Protein AF-A0A7S0DSI2-F1 (afdb_monomer_lite)

Foldseek 3Di:
DDPDPPPPPPCVVVPDDPPPDPPPPPPPPPPPPVVVVVVVVVVVLVVVLVLCQVQVVFADAQDPVRNDDPDRGDQVVSLVVDDPVCNVVSVVVCVDPVVVVVSVCVRPPDPPDLVNLVSVLSNLVVVQPDPPDDRDDNCSVVDCVCVPVDDDDDDDPDCPPPDPPDDDDDDPDDDDDPVPDDDPPPPPPPDDDDDDPDDPVVVVVVVVVVPPDDDDDDDDDPDDDDDDDDDDDDDDDDDDDDD

Radius of gyration: 32.52 Å; chains: 1; bounding box: 106×70×78 Å

Sequence (243 aa):
LDRKLRKFEDSAFRISMVPETDLDDEKSIPKINFEGVTTVQGAFFRMFVTIFQGYAKYLVIPTENNPCPQTSFRKTEFLQTHTSSSHAFLKLFLDSQAFQSFAEQRIYTTSDDAHVLFFEESIVSMTNRSIFGTRRSTPFLNDRSYRITKTFVTYAPDRKELEKDKIFRYSPFPYLNPELFSKPRVVPKITGPAEGGDHLLHRRAAAKAERDGGLWQSKSHTIDSRSLPSLSRSRMVRTAAQA

pLDDT: mean 71.4, std 22.23, range [30.16, 96.56]

InterPro domains:
  IPR005112 dDENN domain [PF03455] (73-121)
  IPR005112 dDENN domain [SM00801] (38-106)
  IPR037516 Tripartite DENN domain [PS50211] (1-114)
  IPR051696 DENN Domain-Containing GEFs [PTHR12296] (39-193)

Organism: NCBI:txid1561963

Secondary structure (DSSP, 8-state):
----------GGGS-S---------TTSS----HHHHHHHHHHHHHHHHHHTTTGGGGB---BTTBSS-S-SB-HHHHHHTS-GGGHHHHHHHHHSHHHHHHHHHHHHS-TT-HHHHHHHHHHHHHHTT-TTSPPPP-HHHH--TTS------PPPPP-TTSPTT----PPPPP---GGGSPPPP-PPP---S---TTHHHHHHHHHHHTTS---------------PPP-PPPPPP-PPP--

Structure (mmCIF, N/CA/C/O backbone):
data_AF-A0A7S0DSI2-F1
#
_entry.id   AF-A0A7S0DSI2-F1
#
loop_
_at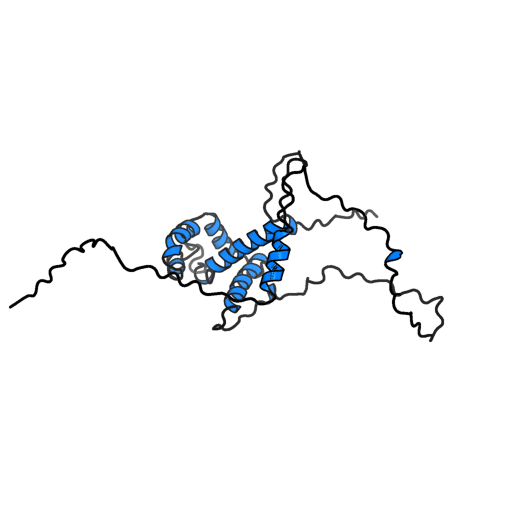om_site.group_PDB
_atom_site.id
_atom_site.type_symbol
_atom_site.label_atom_id
_atom_site.label_alt_id
_atom_site.label_comp_id
_atom_site.label_asym_id
_atom_site.label_entity_id
_atom_site.label_seq_id
_atom_site.pdbx_PDB_ins_code
_atom_site.Cartn_x
_atom_site.Cartn_y
_atom_site.Cartn_z
_atom_site.occupancy
_atom_site.B_iso_or_equiv
_atom_site.auth_seq_id
_atom_site.auth_comp_id
_atom_site.auth_asym_id
_atom_site.auth_atom_id
_atom_site.pdbx_PDB_model_num
ATOM 1 N N . LEU A 1 1 ? 43.485 9.073 -10.518 1.00 38.25 1 LEU A N 1
ATOM 2 C CA . LEU A 1 1 ? 42.629 8.068 -11.188 1.00 38.25 1 LEU A CA 1
ATOM 3 C C . LEU A 1 1 ? 42.373 6.950 -10.191 1.00 38.25 1 LEU A C 1
ATOM 5 O O . LEU A 1 1 ? 43.109 5.981 -10.177 1.00 38.25 1 LEU A O 1
ATOM 9 N N . ASP A 1 2 ? 41.393 7.127 -9.308 1.00 38.00 2 ASP A N 1
ATOM 10 C CA . ASP A 1 2 ? 41.040 6.101 -8.325 1.00 38.00 2 ASP A CA 1
ATOM 11 C C . ASP A 1 2 ? 39.512 6.015 -8.249 1.00 38.00 2 ASP A C 1
ATOM 13 O O . ASP A 1 2 ? 38.841 6.758 -7.532 1.00 38.00 2 ASP A O 1
ATOM 17 N N . ARG A 1 3 ? 38.932 5.188 -9.125 1.00 40.69 3 ARG A N 1
ATOM 18 C CA . ARG A 1 3 ? 37.502 4.867 -9.100 1.00 40.69 3 ARG A CA 1
ATOM 19 C C . ARG A 1 3 ? 37.326 3.689 -8.150 1.00 40.69 3 ARG A C 1
ATOM 21 O O . ARG A 1 3 ? 37.233 2.544 -8.581 1.00 40.69 3 ARG A O 1
ATOM 28 N N . LYS A 1 4 ? 37.234 3.988 -6.853 1.00 42.22 4 LYS A N 1
ATOM 29 C CA . LYS A 1 4 ? 36.617 3.067 -5.896 1.00 42.22 4 LYS A CA 1
ATOM 30 C C . LYS A 1 4 ? 35.209 2.752 -6.399 1.00 42.22 4 LYS A C 1
ATOM 32 O O . LYS A 1 4 ? 34.342 3.627 -6.441 1.00 42.22 4 LYS A O 1
ATOM 37 N N . LEU A 1 5 ? 35.014 1.505 -6.822 1.00 43.19 5 LEU A N 1
ATOM 38 C CA . LEU A 1 5 ? 33.715 0.893 -7.067 1.00 43.19 5 LEU A CA 1
ATOM 39 C C . LEU A 1 5 ? 32.911 0.993 -5.770 1.00 43.19 5 LEU A C 1
ATOM 41 O O . LEU A 1 5 ? 33.012 0.141 -4.891 1.00 43.19 5 LEU A O 1
ATOM 45 N N . ARG A 1 6 ? 32.128 2.066 -5.634 1.00 40.44 6 ARG A N 1
ATOM 46 C CA . ARG A 1 6 ? 31.022 2.098 -4.685 1.00 40.44 6 ARG A CA 1
ATOM 47 C C . ARG A 1 6 ? 30.077 0.990 -5.124 1.00 40.44 6 ARG A C 1
ATOM 49 O O . ARG A 1 6 ? 29.382 1.134 -6.127 1.00 40.44 6 ARG A O 1
ATOM 56 N N . LYS A 1 7 ? 30.115 -0.135 -4.408 1.00 41.75 7 LYS A N 1
ATOM 57 C CA . LYS A 1 7 ? 29.013 -1.089 -4.385 1.00 41.75 7 LYS A CA 1
ATOM 58 C C . LYS A 1 7 ? 27.784 -0.282 -3.982 1.00 41.75 7 LYS A C 1
ATOM 60 O O . LYS A 1 7 ? 27.655 0.124 -2.833 1.00 41.75 7 LYS A O 1
ATOM 65 N N . PHE A 1 8 ? 26.953 0.046 -4.961 1.00 38.34 8 PHE A N 1
ATOM 66 C CA . PHE A 1 8 ? 25.612 0.547 -4.723 1.00 38.34 8 PHE A CA 1
ATOM 67 C C . PHE A 1 8 ? 24.813 -0.683 -4.284 1.00 38.34 8 PHE A C 1
ATOM 69 O O . PHE A 1 8 ? 24.216 -1.380 -5.099 1.00 38.34 8 PHE A O 1
ATOM 76 N N . GLU A 1 9 ? 24.972 -1.056 -3.016 1.00 37.97 9 GLU A N 1
ATOM 77 C CA . GLU A 1 9 ? 24.088 -2.021 -2.379 1.00 37.97 9 GLU A CA 1
ATOM 78 C C . GLU A 1 9 ? 22.747 -1.316 -2.213 1.00 37.97 9 GLU A C 1
ATOM 80 O O . GLU A 1 9 ? 22.627 -0.324 -1.497 1.00 37.97 9 GLU A O 1
ATOM 85 N N . ASP A 1 10 ? 21.776 -1.780 -2.991 1.00 38.69 10 ASP A N 1
ATOM 86 C CA . ASP A 1 10 ? 20.420 -1.261 -3.040 1.00 38.69 10 ASP A CA 1
ATOM 87 C C . ASP A 1 10 ? 19.733 -1.548 -1.696 1.00 38.69 10 ASP A C 1
ATOM 89 O O . ASP A 1 10 ? 19.286 -2.663 -1.410 1.00 38.69 10 ASP A O 1
ATOM 93 N N . SER A 1 11 ? 19.714 -0.542 -0.823 1.00 45.41 11 SER A N 1
ATOM 94 C CA . SER A 1 11 ? 19.136 -0.603 0.522 1.00 45.41 11 SER A CA 1
ATOM 95 C C . SER A 1 11 ? 17.623 -0.851 0.513 1.00 45.41 11 SER A C 1
ATOM 97 O O . SER A 1 11 ? 17.066 -1.221 1.548 1.00 45.41 11 SER A O 1
ATOM 99 N N . ALA A 1 12 ? 16.967 -0.759 -0.649 1.00 40.62 12 ALA A N 1
ATOM 100 C CA . ALA A 1 12 ? 15.554 -1.077 -0.830 1.00 40.62 12 ALA A CA 1
ATOM 101 C C . ALA A 1 12 ? 15.207 -2.544 -0.498 1.00 40.62 12 ALA A C 1
ATOM 103 O O . ALA A 1 12 ? 14.077 -2.828 -0.109 1.00 40.62 12 ALA A O 1
ATOM 104 N N . PHE A 1 13 ? 16.173 -3.470 -0.565 1.00 43.22 13 PHE A N 1
ATOM 105 C CA . PHE A 1 13 ? 15.957 -4.885 -0.222 1.00 43.22 13 PHE A CA 1
ATOM 106 C C . PHE A 1 13 ? 16.331 -5.255 1.223 1.00 43.22 13 PHE A C 1
ATOM 108 O O . PHE A 1 13 ? 16.081 -6.385 1.637 1.00 43.22 13 PHE A O 1
ATOM 115 N N . ARG A 1 14 ? 16.878 -4.321 2.023 1.00 44.78 14 ARG A N 1
ATOM 116 C CA . ARG A 1 14 ? 17.049 -4.514 3.482 1.00 44.78 14 ARG A CA 1
ATOM 117 C C . ARG A 1 14 ? 15.782 -4.182 4.277 1.00 44.78 14 ARG A C 1
ATOM 119 O O . ARG A 1 14 ? 15.723 -4.466 5.470 1.00 44.78 14 ARG A O 1
ATOM 126 N N . ILE A 1 15 ? 14.745 -3.635 3.639 1.00 44.00 15 ILE A N 1
ATOM 127 C CA . ILE A 1 15 ? 13.481 -3.286 4.301 1.00 44.00 15 ILE A CA 1
ATOM 128 C C . ILE A 1 15 ? 12.541 -4.498 4.314 1.00 44.00 15 ILE A C 1
ATOM 130 O O . ILE A 1 15 ? 11.491 -4.516 3.681 1.00 44.00 15 ILE A O 1
ATOM 134 N N . SER A 1 16 ? 12.904 -5.526 5.077 1.00 40.81 16 SER A N 1
ATOM 135 C CA . SER A 1 16 ? 11.901 -6.349 5.757 1.00 40.81 16 SER A CA 1
ATOM 136 C C . SER A 1 16 ? 12.524 -7.038 6.968 1.00 40.81 16 SER A C 1
ATOM 138 O O . SER A 1 16 ? 12.985 -8.170 6.876 1.00 40.81 16 SER A O 1
ATOM 140 N N . MET A 1 17 ? 12.536 -6.315 8.090 1.00 39.69 17 MET A N 1
ATOM 141 C CA . MET A 1 17 ? 12.504 -6.832 9.465 1.00 39.69 17 MET A CA 1
ATOM 142 C C . MET A 1 17 ? 13.240 -8.156 9.723 1.00 39.69 17 MET A C 1
ATOM 144 O O . MET A 1 17 ? 12.640 -9.138 10.160 1.00 39.69 17 MET A O 1
ATOM 148 N N . VAL A 1 18 ? 14.556 -8.161 9.541 1.00 44.28 18 VAL A N 1
ATOM 149 C CA . VAL A 1 18 ? 15.402 -8.902 10.478 1.00 44.28 18 VAL A CA 1
ATOM 150 C C . VAL A 1 18 ? 15.865 -7.835 11.466 1.00 44.28 18 VAL A C 1
ATOM 152 O O . VAL A 1 18 ? 16.536 -6.903 11.021 1.00 44.28 18 VAL A O 1
ATOM 155 N N . PRO A 1 19 ? 15.437 -7.852 12.745 1.00 42.16 19 PRO A N 1
ATOM 156 C CA . PRO A 1 19 ? 16.090 -7.001 13.731 1.00 42.16 19 PRO A CA 1
ATOM 157 C C . PRO A 1 19 ? 17.587 -7.286 13.627 1.00 42.16 19 PRO A C 1
ATOM 159 O O . PRO A 1 19 ? 17.965 -8.456 13.568 1.00 42.16 19 PRO A O 1
ATOM 162 N N . GLU A 1 20 ? 18.414 -6.245 13.519 1.00 42.88 20 GLU A N 1
ATOM 163 C CA . GLU A 1 20 ? 19.868 -6.382 13.613 1.00 42.88 20 GLU A CA 1
ATOM 164 C C . GLU A 1 20 ? 20.167 -6.890 15.024 1.00 42.88 20 GLU A C 1
ATOM 166 O O . GLU A 1 20 ? 20.342 -6.138 15.974 1.00 42.88 20 GLU A O 1
ATOM 171 N N . THR A 1 21 ? 20.067 -8.203 15.198 1.00 46.69 21 THR A N 1
ATOM 172 C CA . THR A 1 21 ? 20.580 -8.887 16.363 1.00 46.69 21 THR A CA 1
ATOM 173 C C . THR A 1 21 ? 22.079 -8.918 16.156 1.00 46.69 21 THR A C 1
ATOM 175 O O . THR A 1 21 ? 22.538 -9.592 15.231 1.00 46.69 21 THR A O 1
ATOM 178 N N . ASP A 1 22 ? 22.808 -8.187 16.996 1.00 43.94 22 ASP A N 1
ATOM 179 C CA . ASP A 1 22 ? 24.265 -8.244 17.165 1.00 43.94 22 ASP A CA 1
ATOM 180 C C . ASP A 1 22 ? 24.693 -9.635 17.678 1.00 43.94 22 ASP A C 1
ATOM 182 O O . ASP A 1 22 ? 25.233 -9.802 18.769 1.00 43.94 22 ASP A O 1
ATOM 186 N N . LEU A 1 23 ? 24.357 -10.678 16.925 1.00 45.25 23 LEU A N 1
ATOM 187 C CA . LEU A 1 23 ? 24.768 -12.046 17.167 1.00 45.25 23 LEU A CA 1
ATOM 188 C C . LEU A 1 23 ? 25.815 -12.360 16.106 1.00 45.25 23 LEU A C 1
ATOM 190 O O . LEU A 1 23 ? 25.482 -12.759 14.991 1.00 45.25 23 LEU A O 1
ATOM 194 N N . ASP A 1 24 ? 27.080 -12.188 16.485 1.00 49.53 24 ASP A N 1
ATOM 195 C CA . ASP A 1 24 ? 28.292 -12.505 15.710 1.00 49.53 24 ASP A CA 1
ATOM 196 C C . ASP A 1 24 ? 28.400 -13.989 15.276 1.00 49.53 24 ASP A C 1
ATOM 198 O O . ASP A 1 24 ? 29.383 -14.411 14.668 1.00 49.53 24 ASP A O 1
ATOM 202 N N . ASP A 1 25 ? 27.373 -14.800 15.531 1.00 53.72 25 ASP A N 1
ATOM 203 C CA . ASP A 1 25 ? 27.304 -16.205 15.166 1.00 53.72 25 ASP A CA 1
ATOM 204 C C . ASP A 1 25 ? 26.471 -16.403 13.893 1.00 53.72 25 ASP A C 1
ATOM 206 O O . ASP A 1 25 ? 25.304 -16.804 13.932 1.00 53.72 25 ASP A O 1
ATOM 210 N N . GLU A 1 26 ? 27.112 -16.223 12.735 1.00 55.62 26 GLU A N 1
ATOM 211 C CA . GLU A 1 26 ? 26.573 -16.497 11.386 1.00 55.62 26 GLU A CA 1
ATOM 212 C C . GLU A 1 26 ? 25.962 -17.918 11.253 1.00 55.62 26 GLU A C 1
ATOM 214 O O . GLU A 1 26 ? 25.114 -18.185 10.400 1.00 55.62 26 GLU A O 1
ATOM 219 N N . LYS A 1 27 ? 26.348 -18.849 12.138 1.00 55.09 27 LYS A N 1
ATOM 220 C CA . LYS A 1 27 ? 25.824 -20.225 12.214 1.00 55.09 27 LYS A CA 1
ATOM 221 C C . LYS A 1 27 ? 24.461 -20.366 12.900 1.00 55.09 27 LYS A C 1
ATOM 223 O O . LYS A 1 27 ? 23.847 -21.423 12.760 1.00 55.09 27 LYS A O 1
ATOM 228 N N . SER A 1 28 ? 24.006 -19.359 13.641 1.00 53.00 28 SER A N 1
ATOM 229 C CA . SER A 1 28 ? 22.787 -19.426 14.460 1.00 53.00 28 SER A CA 1
ATOM 230 C C . SER A 1 28 ? 21.549 -18.840 13.779 1.00 53.00 28 SER A C 1
ATOM 232 O O . SER A 1 28 ? 20.437 -19.082 14.243 1.00 53.00 28 SER A O 1
ATOM 234 N N . ILE A 1 29 ? 21.712 -18.125 12.660 1.00 53.81 29 ILE A N 1
ATOM 235 C CA . ILE A 1 29 ? 20.590 -17.538 11.926 1.00 53.81 29 ILE A CA 1
ATOM 236 C C . ILE A 1 29 ? 19.812 -18.682 11.261 1.00 53.81 29 ILE A C 1
ATOM 238 O O . ILE A 1 29 ? 20.330 -19.311 10.326 1.00 53.81 29 ILE A O 1
ATOM 242 N N . PRO A 1 30 ? 18.573 -18.988 11.697 1.00 54.06 30 PRO A N 1
ATOM 243 C CA . PRO A 1 30 ? 17.757 -19.952 10.985 1.00 54.06 30 PRO A CA 1
ATOM 244 C C . PRO A 1 30 ? 17.599 -19.438 9.556 1.00 54.06 30 PRO A C 1
ATOM 246 O O . PRO A 1 30 ? 17.154 -18.312 9.336 1.00 54.06 30 PRO A O 1
ATOM 249 N N . LYS A 1 31 ? 17.987 -20.252 8.570 1.00 56.75 31 LYS A N 1
ATOM 250 C CA . LYS A 1 31 ? 17.737 -19.963 7.155 1.00 56.75 31 LYS A CA 1
ATOM 251 C C . LYS A 1 31 ? 16.230 -20.015 6.935 1.00 56.75 31 LYS A C 1
ATOM 253 O O . LYS A 1 31 ? 15.684 -21.058 6.580 1.00 56.75 31 LYS A O 1
ATOM 258 N N . ILE A 1 32 ? 15.549 -18.909 7.222 1.00 57.94 32 ILE A N 1
ATOM 259 C CA . ILE A 1 32 ? 14.120 -18.764 6.979 1.00 57.94 32 ILE A CA 1
ATOM 260 C C . ILE A 1 32 ? 13.921 -19.005 5.487 1.00 57.94 32 ILE A C 1
ATOM 262 O O . ILE A 1 32 ? 14.584 -18.398 4.646 1.00 57.94 32 ILE A O 1
ATOM 266 N N . ASN A 1 33 ? 13.034 -19.937 5.152 1.00 57.00 33 ASN A N 1
ATOM 267 C CA . ASN A 1 33 ? 12.693 -20.204 3.768 1.00 57.00 33 ASN A CA 1
ATOM 268 C C . ASN A 1 33 ? 11.952 -18.979 3.196 1.00 57.00 33 ASN A C 1
ATOM 270 O O . ASN A 1 33 ? 10.751 -18.807 3.413 1.00 57.00 33 ASN A O 1
ATOM 274 N N . PHE A 1 34 ? 12.688 -18.109 2.498 1.00 58.00 34 PHE A N 1
ATOM 275 C CA . PHE A 1 34 ? 12.209 -16.830 1.960 1.00 58.00 34 PHE A CA 1
ATOM 276 C C . PHE A 1 34 ? 11.025 -16.970 0.992 1.00 58.00 34 PHE A C 1
ATOM 278 O O . PHE A 1 34 ? 10.244 -16.031 0.835 1.00 58.00 34 PHE A O 1
ATOM 285 N N . GLU A 1 35 ? 10.836 -18.147 0.389 1.00 59.84 35 GLU A N 1
ATOM 286 C CA . GLU A 1 35 ? 9.708 -18.410 -0.508 1.00 59.84 35 GLU A CA 1
ATOM 287 C C . GLU A 1 35 ? 8.362 -18.327 0.237 1.00 59.84 35 GLU A C 1
ATOM 289 O O . GLU A 1 35 ? 7.400 -17.760 -0.277 1.00 59.84 35 GLU A O 1
ATOM 294 N N . GLY A 1 36 ? 8.310 -18.771 1.499 1.00 61.44 36 GLY A N 1
ATOM 295 C CA . GLY A 1 36 ? 7.121 -18.633 2.346 1.00 61.44 36 GLY A CA 1
ATOM 296 C C . GLY A 1 36 ? 6.893 -17.202 2.840 1.00 61.44 36 GLY A C 1
ATOM 297 O O . GLY A 1 36 ? 5.751 -16.750 2.924 1.00 61.44 36 GLY A O 1
ATOM 298 N N . VAL A 1 37 ? 7.966 -16.455 3.109 1.00 70.06 37 VAL A N 1
ATOM 299 C CA . VAL A 1 37 ? 7.896 -15.102 3.688 1.00 70.06 37 VAL A CA 1
ATOM 300 C C . VAL A 1 37 ? 7.120 -14.145 2.785 1.00 70.06 37 VAL A C 1
ATOM 302 O O . VAL A 1 37 ? 6.227 -13.443 3.255 1.00 70.06 37 VAL A O 1
ATOM 305 N N . THR A 1 38 ? 7.381 -14.175 1.477 1.00 77.50 38 THR A N 1
ATOM 306 C CA . THR A 1 38 ? 6.688 -13.305 0.509 1.00 77.50 38 THR A CA 1
ATOM 307 C C . THR A 1 38 ? 5.192 -13.619 0.402 1.00 77.50 38 THR A C 1
ATOM 309 O O . THR A 1 38 ? 4.370 -12.713 0.253 1.00 77.50 38 THR A O 1
ATOM 312 N N . THR A 1 39 ? 4.805 -14.891 0.545 1.00 84.44 39 THR A N 1
ATOM 313 C CA . THR A 1 39 ? 3.389 -15.291 0.516 1.00 84.44 39 THR A CA 1
ATOM 314 C C . THR A 1 39 ? 2.633 -14.796 1.745 1.00 84.44 39 THR A C 1
ATOM 316 O O . THR A 1 39 ? 1.518 -14.282 1.613 1.00 84.44 39 THR A O 1
ATOM 319 N N . VAL A 1 40 ? 3.261 -14.889 2.922 1.00 87.75 40 VAL A N 1
ATOM 320 C CA . VAL A 1 40 ? 2.705 -14.423 4.195 1.00 87.75 40 VAL A CA 1
ATOM 321 C C . VAL A 1 40 ? 2.616 -12.901 4.199 1.00 87.75 40 VAL A C 1
ATOM 323 O O . VAL A 1 40 ? 1.534 -12.362 4.425 1.00 87.75 40 VAL A O 1
ATOM 326 N N . GLN A 1 41 ? 3.700 -12.202 3.851 1.00 87.88 41 GLN A N 1
ATOM 327 C CA . GLN A 1 41 ? 3.703 -10.743 3.712 1.00 87.88 41 GLN A CA 1
ATOM 328 C C . GLN A 1 41 ? 2.615 -10.275 2.739 1.00 87.88 41 GLN A C 1
ATOM 330 O O . GLN A 1 41 ? 1.838 -9.380 3.063 1.00 87.88 41 GLN A O 1
ATOM 335 N N . GLY A 1 42 ? 2.483 -10.933 1.584 1.00 88.56 42 GLY A N 1
ATOM 336 C CA . GLY A 1 42 ? 1.428 -10.637 0.619 1.00 88.56 42 GLY A CA 1
ATOM 337 C C . GLY A 1 42 ? 0.017 -10.885 1.164 1.00 88.56 42 GLY A C 1
ATOM 338 O O . GLY A 1 42 ? -0.908 -10.149 0.821 1.00 88.56 42 GLY A O 1
ATOM 339 N N . ALA A 1 43 ? -0.179 -11.894 2.016 1.00 91.25 43 ALA A N 1
ATOM 340 C CA . ALA A 1 43 ? -1.464 -12.153 2.661 1.00 91.25 43 ALA A CA 1
ATOM 341 C C . ALA A 1 43 ? -1.831 -11.057 3.673 1.00 91.25 43 ALA A C 1
ATOM 343 O O . ALA A 1 43 ? -2.942 -10.530 3.607 1.00 91.25 43 ALA A O 1
ATOM 344 N N . PHE A 1 44 ? -0.892 -10.657 4.535 1.00 93.31 44 PHE A N 1
ATOM 345 C CA . PHE A 1 44 ? -1.088 -9.540 5.464 1.00 93.31 44 PHE A CA 1
ATOM 346 C C . PHE A 1 44 ? -1.304 -8.219 4.728 1.00 93.31 44 PHE A C 1
ATOM 348 O O . PHE A 1 44 ? -2.214 -7.469 5.066 1.00 93.31 44 PHE A O 1
ATOM 355 N N . PHE A 1 45 ? -0.540 -7.956 3.669 1.00 93.62 45 PHE A N 1
ATOM 356 C CA . PHE A 1 45 ? -0.736 -6.768 2.846 1.00 93.62 45 PHE A CA 1
ATOM 357 C C . PHE A 1 45 ? -2.151 -6.718 2.259 1.00 93.62 45 PHE A C 1
ATOM 359 O O . PHE A 1 45 ? -2.836 -5.707 2.384 1.00 93.62 45 PHE A O 1
ATOM 366 N N . ARG A 1 46 ? -2.646 -7.828 1.691 1.00 92.62 46 ARG A N 1
ATOM 367 C CA . ARG A 1 46 ? -4.031 -7.912 1.191 1.00 92.62 46 ARG A CA 1
ATOM 368 C C . ARG A 1 46 ? -5.066 -7.688 2.294 1.00 92.62 46 ARG A C 1
ATOM 370 O O . ARG A 1 46 ? -6.071 -7.025 2.041 1.00 92.62 46 ARG A O 1
ATOM 377 N N . MET A 1 47 ? -4.825 -8.209 3.498 1.00 93.56 47 MET A N 1
ATOM 378 C CA . MET A 1 47 ? -5.673 -7.945 4.664 1.00 93.56 47 MET A CA 1
ATOM 379 C C . MET A 1 47 ? -5.730 -6.442 4.968 1.00 93.56 47 MET A C 1
ATOM 381 O O . MET A 1 47 ? -6.820 -5.891 5.088 1.00 93.56 47 MET A O 1
ATOM 385 N N . PHE A 1 48 ? -4.584 -5.758 5.013 1.00 94.00 48 PHE A N 1
ATOM 386 C CA . PHE A 1 48 ? -4.530 -4.315 5.258 1.00 94.00 48 PHE A CA 1
ATOM 387 C C . PHE A 1 48 ? -5.185 -3.498 4.145 1.00 94.00 48 PHE A C 1
ATOM 389 O O . PHE A 1 48 ? -5.965 -2.603 4.444 1.00 94.00 48 PHE A O 1
ATOM 396 N N . VAL A 1 49 ? -4.954 -3.836 2.876 1.00 94.38 49 VAL A N 1
ATOM 397 C CA . VAL A 1 49 ? -5.633 -3.192 1.738 1.00 94.38 49 VAL A CA 1
ATOM 398 C C . VAL A 1 49 ? -7.158 -3.326 1.851 1.00 94.38 49 VAL A C 1
ATOM 400 O O . VAL A 1 49 ? -7.884 -2.399 1.497 1.00 94.38 49 VAL A O 1
ATOM 403 N N . THR A 1 50 ? -7.642 -4.454 2.380 1.00 92.06 50 THR A N 1
ATOM 404 C CA . THR A 1 50 ? -9.074 -4.688 2.629 1.00 92.06 50 THR A CA 1
ATOM 405 C C . THR A 1 50 ? -9.593 -3.835 3.783 1.00 92.06 50 THR A C 1
ATOM 407 O O . THR A 1 50 ? -10.602 -3.158 3.626 1.00 92.06 50 THR A O 1
ATOM 410 N N . ILE A 1 51 ? -8.890 -3.828 4.920 1.00 92.88 51 ILE A N 1
ATOM 411 C CA . ILE A 1 51 ? -9.265 -3.031 6.098 1.00 92.88 51 ILE A CA 1
ATOM 412 C C . ILE A 1 51 ? -9.281 -1.540 5.759 1.00 92.88 51 ILE A C 1
ATOM 414 O O . ILE A 1 51 ? -10.214 -0.834 6.112 1.00 92.88 51 ILE A O 1
ATOM 418 N N . PHE A 1 52 ? -8.271 -1.048 5.048 1.00 93.06 52 PHE A N 1
ATOM 419 C CA . PHE A 1 52 ? -8.138 0.369 4.724 1.00 93.06 52 PHE A CA 1
ATOM 420 C C . PHE A 1 52 ? -8.919 0.790 3.481 1.00 93.06 52 PHE A C 1
ATOM 422 O O . PHE A 1 52 ? -8.724 1.890 2.968 1.00 93.06 52 PHE A O 1
ATOM 429 N N . GLN A 1 53 ? -9.837 -0.027 2.974 1.00 90.75 53 GLN A N 1
ATOM 430 C CA . GLN A 1 53 ? -10.602 0.363 1.803 1.00 90.75 53 GLN A CA 1
ATOM 431 C C . GLN A 1 53 ? -11.408 1.648 2.072 1.00 90.75 53 GLN A C 1
ATOM 433 O O . GLN A 1 53 ? -12.291 1.699 2.923 1.00 90.75 53 GLN A O 1
ATOM 438 N N . GLY A 1 54 ? -11.102 2.713 1.324 1.00 89.50 54 GLY A N 1
ATOM 439 C CA . GLY A 1 54 ? -11.790 4.002 1.447 1.00 89.50 54 GLY A CA 1
ATOM 440 C C . GLY A 1 54 ? -11.413 4.831 2.680 1.00 89.50 54 GLY A C 1
ATOM 441 O O . GLY A 1 54 ? -12.079 5.835 2.934 1.00 89.50 54 GLY A O 1
ATOM 442 N N . TYR A 1 55 ? -10.353 4.462 3.409 1.00 94.06 55 TYR A N 1
ATOM 443 C CA . TYR A 1 55 ? -9.919 5.161 4.623 1.00 94.06 55 TYR A CA 1
ATOM 444 C C . TYR A 1 55 ? -9.616 6.651 4.398 1.00 94.06 55 TYR A C 1
ATOM 446 O O . TYR A 1 55 ? -9.887 7.467 5.275 1.00 94.06 55 TYR A O 1
ATOM 454 N N . ALA A 1 56 ? -9.110 7.013 3.213 1.00 91.75 56 ALA A N 1
ATOM 455 C CA . ALA A 1 56 ? -8.684 8.372 2.886 1.00 91.75 56 ALA A CA 1
ATOM 456 C C . ALA A 1 56 ? -9.787 9.428 3.089 1.00 91.75 56 ALA A C 1
ATOM 458 O O . ALA A 1 56 ? -9.493 10.569 3.424 1.00 91.75 56 ALA A O 1
ATOM 459 N N . LYS A 1 57 ? -11.066 9.044 2.963 1.00 93.31 57 LYS A N 1
ATOM 460 C CA . LYS A 1 57 ? -12.222 9.935 3.187 1.00 93.31 57 LYS A CA 1
ATOM 461 C C . LYS A 1 57 ? -12.382 10.379 4.643 1.00 93.31 57 LYS A C 1
ATOM 463 O O . LYS A 1 57 ? -13.061 11.364 4.909 1.00 93.31 57 LYS A O 1
ATOM 468 N N . TYR A 1 58 ? -11.798 9.624 5.566 1.00 94.94 58 TYR A N 1
ATOM 469 C CA . TYR A 1 58 ? -11.908 9.834 7.005 1.00 94.94 58 TYR A CA 1
ATOM 470 C C . TYR A 1 58 ? -10.651 10.473 7.596 1.00 94.94 58 TYR A C 1
ATOM 472 O O . TYR A 1 58 ? -10.627 10.743 8.796 1.00 94.94 58 TYR A O 1
ATOM 480 N N . LEU A 1 59 ? -9.618 10.729 6.784 1.00 93.81 59 LEU A N 1
ATOM 481 C CA . LEU A 1 59 ? -8.475 11.536 7.198 1.00 93.81 59 LEU A CA 1
ATOM 482 C C . LEU A 1 59 ? -8.909 12.995 7.356 1.00 93.81 59 LEU A C 1
ATOM 484 O O . LEU A 1 59 ? -9.624 13.547 6.519 1.00 93.81 59 LEU A O 1
ATOM 488 N N . VAL A 1 60 ? -8.470 13.622 8.443 1.00 93.19 60 VAL A N 1
ATOM 489 C CA . VAL A 1 60 ? -8.729 15.035 8.720 1.00 93.19 60 VAL A CA 1
ATOM 490 C C . VAL A 1 60 ? -7.488 15.822 8.330 1.00 93.19 60 VAL A C 1
ATOM 492 O O . VAL A 1 60 ? -6.515 15.879 9.076 1.00 93.19 60 VAL A O 1
ATOM 495 N N . ILE A 1 61 ? -7.525 16.408 7.137 1.00 90.56 61 ILE A N 1
ATOM 496 C CA . ILE A 1 61 ? -6.418 17.204 6.609 1.00 90.56 61 ILE A CA 1
ATOM 497 C C . ILE A 1 61 ? -6.467 18.601 7.256 1.00 90.56 61 ILE A C 1
ATOM 499 O O . ILE A 1 61 ? -7.533 19.228 7.238 1.00 90.56 61 ILE A O 1
ATOM 503 N N . PRO A 1 62 ? -5.359 19.100 7.834 1.00 90.62 62 PRO A N 1
ATOM 504 C CA . PRO A 1 62 ? -5.257 20.474 8.309 1.00 90.62 62 PRO A CA 1
ATOM 505 C C . PRO A 1 62 ? -5.608 21.475 7.204 1.00 90.62 62 PRO A C 1
ATOM 507 O O . PRO A 1 62 ? -5.158 21.346 6.068 1.00 90.62 62 PRO A O 1
ATOM 510 N N . THR A 1 63 ? -6.418 22.477 7.534 1.00 88.44 63 THR A N 1
ATOM 511 C CA . THR A 1 63 ? -6.832 23.544 6.604 1.00 88.44 63 THR A CA 1
ATOM 512 C C . THR A 1 63 ? -6.468 24.904 7.184 1.00 88.44 63 THR A C 1
ATOM 514 O O . THR A 1 63 ? -6.206 25.005 8.378 1.00 88.44 63 THR A O 1
ATOM 517 N N . GLU A 1 64 ? -6.488 25.969 6.380 1.00 85.94 64 GLU A N 1
ATOM 518 C CA . GLU A 1 64 ? -6.174 27.332 6.851 1.00 85.94 64 GLU A CA 1
ATOM 519 C C . GLU A 1 64 ? -7.030 27.757 8.059 1.00 85.94 64 GLU A C 1
ATOM 521 O O . GLU A 1 64 ? -6.535 28.388 8.988 1.00 85.94 64 GLU A O 1
ATOM 526 N N . ASN A 1 65 ? -8.298 27.330 8.093 1.00 86.19 65 ASN A N 1
ATOM 527 C CA . ASN A 1 65 ? -9.235 27.618 9.185 1.00 86.19 65 ASN A CA 1
ATOM 528 C C . ASN A 1 65 ? -9.031 26.731 10.425 1.00 86.19 65 ASN A C 1
ATOM 530 O O . ASN A 1 65 ? -9.505 27.062 11.509 1.00 86.19 65 ASN A O 1
ATOM 534 N N . ASN A 1 66 ? -8.372 25.582 10.269 1.00 86.56 66 ASN A N 1
ATOM 535 C CA . ASN A 1 66 ? -8.067 24.660 11.355 1.00 86.56 66 ASN A CA 1
ATOM 536 C C . ASN A 1 66 ? -6.702 23.997 11.103 1.00 86.56 66 ASN A C 1
ATOM 538 O O . ASN A 1 66 ? -6.644 22.866 10.601 1.00 86.56 66 ASN A O 1
ATOM 542 N N . PRO A 1 67 ? -5.604 24.708 11.416 1.00 83.56 67 PRO A N 1
ATOM 543 C CA . PRO A 1 67 ? -4.252 24.234 11.137 1.00 83.56 67 PRO A CA 1
ATOM 544 C C . PRO A 1 67 ? -3.818 23.095 12.069 1.00 83.56 67 PRO A C 1
ATOM 546 O O . PRO A 1 67 ? -2.887 22.364 11.745 1.00 83.56 67 PRO A O 1
ATOM 549 N N . CYS A 1 68 ? -4.493 22.917 13.210 1.00 83.88 68 CYS A N 1
ATOM 550 C CA . CYS A 1 68 ? -4.214 21.847 14.165 1.00 83.88 68 CYS A CA 1
ATOM 551 C C . CYS A 1 68 ? -5.518 21.138 14.569 1.00 83.88 68 CYS A C 1
ATOM 553 O O . CYS A 1 68 ? -6.085 21.420 15.632 1.00 83.88 68 CYS A O 1
ATOM 555 N N . PRO A 1 69 ? -6.035 20.235 13.715 1.00 86.50 69 PRO A N 1
ATOM 556 C CA . PRO A 1 69 ? -7.195 19.432 14.060 1.00 86.50 69 PRO A CA 1
ATOM 557 C C . PRO A 1 69 ? -6.918 18.589 15.308 1.00 86.50 69 PRO A C 1
ATOM 559 O O . PRO A 1 69 ? -5.908 17.898 15.389 1.00 86.50 69 PRO A O 1
ATOM 562 N N . GLN A 1 70 ? -7.856 18.582 16.258 1.00 84.50 70 GLN A N 1
ATOM 563 C CA . GLN A 1 70 ? -7.755 17.775 17.486 1.00 84.50 70 GLN A CA 1
ATOM 564 C C . GLN A 1 70 ? -7.741 16.261 17.213 1.00 84.50 70 GLN A C 1
ATOM 566 O O . GLN A 1 70 ? -7.326 15.467 18.052 1.00 84.50 70 GLN A O 1
ATOM 571 N N . THR A 1 71 ? -8.222 15.846 16.040 1.00 88.50 71 THR A N 1
ATOM 572 C CA . THR A 1 71 ? -8.275 14.448 15.613 1.00 88.50 71 THR A CA 1
ATOM 573 C C . THR A 1 71 ? -7.749 14.334 14.190 1.00 88.50 71 THR A C 1
ATOM 575 O O . THR A 1 71 ? -8.255 15.033 13.314 1.00 88.50 71 THR A O 1
ATOM 578 N N . SER A 1 72 ? -6.819 13.413 13.938 1.00 90.06 72 SER A N 1
ATOM 579 C CA . SER A 1 72 ? -6.289 13.118 12.596 1.00 90.06 72 SER A CA 1
ATOM 580 C C . SER A 1 72 ? -7.206 12.212 11.761 1.00 90.06 72 SER A C 1
ATOM 582 O O . SER A 1 72 ? -7.099 12.175 10.536 1.00 90.06 72 SER A O 1
ATOM 584 N N . PHE A 1 73 ? -8.134 11.483 12.395 1.00 95.38 73 PHE A N 1
ATOM 585 C CA . PHE A 1 73 ? -8.972 10.489 11.720 1.00 95.38 73 PHE A CA 1
ATOM 586 C C . PHE A 1 73 ? -10.378 10.36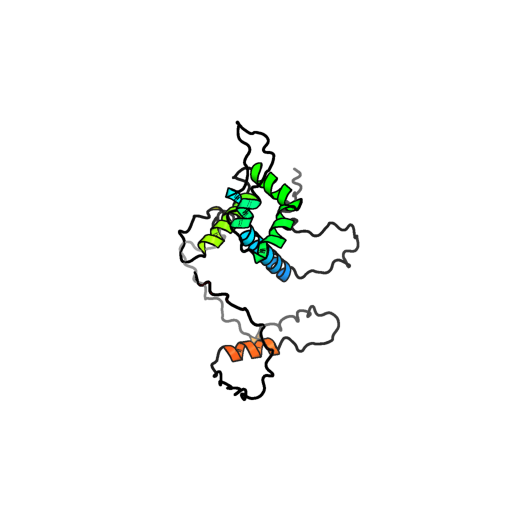3 12.325 1.00 95.38 73 PHE A C 1
ATOM 588 O O . PHE A 1 73 ? -10.542 10.251 13.543 1.00 95.38 73 PHE A O 1
ATOM 595 N N . ARG A 1 74 ? -11.407 10.297 11.472 1.00 94.94 74 ARG A N 1
ATOM 596 C CA . ARG A 1 74 ? -12.820 10.129 11.855 1.00 94.94 74 ARG A CA 1
ATOM 597 C C . ARG A 1 74 ? -13.162 8.659 12.126 1.00 94.94 74 ARG A C 1
ATOM 599 O O . ARG A 1 74 ? -13.822 7.987 11.334 1.00 94.94 74 ARG A O 1
ATOM 606 N N . LYS A 1 75 ? -12.707 8.153 13.277 1.00 94.38 75 LYS A N 1
ATOM 607 C CA . LYS A 1 75 ? -12.829 6.735 13.679 1.00 94.38 75 LYS A CA 1
ATOM 608 C C . LYS A 1 75 ? -14.268 6.206 13.654 1.00 94.38 75 LYS A C 1
ATOM 610 O O . LYS A 1 75 ? -14.504 5.099 13.183 1.00 94.38 75 LYS A O 1
ATOM 615 N N . THR A 1 76 ? -15.226 6.975 14.167 1.00 93.50 76 THR A N 1
ATOM 616 C CA . THR A 1 76 ? -16.633 6.556 14.291 1.00 93.50 76 THR A CA 1
ATOM 617 C C . THR A 1 76 ? -17.294 6.339 12.934 1.00 93.50 76 THR A C 1
ATOM 619 O O . THR A 1 76 ? -17.933 5.312 12.727 1.00 93.50 76 THR A O 1
ATOM 622 N N . GLU A 1 77 ? -17.092 7.268 12.000 1.00 94.69 77 GLU A N 1
ATOM 623 C CA . GLU A 1 77 ? -17.610 7.182 10.631 1.00 94.69 77 GLU A CA 1
ATOM 624 C C . GLU A 1 77 ? -16.986 5.996 9.878 1.00 94.69 77 GLU A C 1
ATOM 626 O O . GLU A 1 77 ? -17.687 5.230 9.220 1.00 94.69 77 GLU A O 1
ATOM 631 N N . PHE A 1 78 ? -15.680 5.774 10.045 1.00 95.12 78 PHE A N 1
ATOM 632 C CA . PHE A 1 78 ? -14.985 4.642 9.431 1.00 95.12 78 PHE A CA 1
ATOM 633 C C . PHE A 1 78 ? -15.452 3.278 9.964 1.00 95.12 78 PHE A C 1
ATOM 635 O O . PHE A 1 78 ? -15.568 2.309 9.211 1.00 95.12 78 PHE A O 1
ATOM 642 N N . LEU A 1 79 ? -15.754 3.176 11.263 1.00 94.44 79 LEU A N 1
ATOM 643 C CA . LEU A 1 79 ? -16.308 1.946 11.833 1.00 94.44 79 LEU A CA 1
ATOM 644 C C . LEU A 1 79 ? -17.678 1.623 11.227 1.00 94.44 79 LEU A C 1
ATOM 646 O O . LEU A 1 79 ? -17.954 0.463 10.936 1.00 94.44 79 LEU A O 1
ATOM 650 N N . GLN A 1 80 ? -18.513 2.630 10.957 1.00 93.56 80 GLN A N 1
ATOM 651 C CA . GLN A 1 80 ? -19.845 2.422 10.376 1.00 93.56 80 GLN A CA 1
ATOM 652 C C . GLN A 1 80 ? -19.817 1.812 8.967 1.00 93.56 80 GLN A C 1
ATOM 654 O O . GLN A 1 80 ? -20.789 1.166 8.583 1.00 93.56 80 GLN A O 1
ATOM 659 N N . THR A 1 81 ? -18.722 1.942 8.208 1.00 91.44 81 THR A N 1
ATOM 660 C CA . THR A 1 81 ? -18.611 1.280 6.893 1.00 91.44 81 THR A CA 1
ATOM 661 C C . THR A 1 81 ? -18.221 -0.189 6.964 1.00 91.44 81 THR A C 1
ATOM 663 O O . THR A 1 81 ? -18.222 -0.868 5.940 1.00 91.44 81 THR A O 1
ATOM 666 N N . HIS A 1 82 ? -17.871 -0.685 8.149 1.00 91.31 82 HIS A N 1
ATOM 667 C CA . HIS A 1 82 ? -17.437 -2.058 8.368 1.00 91.31 82 HIS A CA 1
ATOM 668 C C . HIS A 1 82 ? -18.513 -2.886 9.073 1.00 91.31 82 HIS A C 1
ATOM 670 O O . HIS A 1 82 ? -19.367 -2.370 9.794 1.00 91.31 82 HIS A O 1
ATOM 676 N N . THR A 1 83 ? -18.444 -4.206 8.899 1.00 90.75 83 THR A N 1
ATOM 677 C CA . THR A 1 83 ? -19.339 -5.166 9.558 1.00 90.75 83 THR A CA 1
ATOM 678 C C . THR A 1 83 ? -19.229 -5.100 11.079 1.00 90.75 83 THR A C 1
ATOM 680 O O . THR A 1 83 ? -18.126 -5.024 11.615 1.00 90.75 83 THR A O 1
ATOM 683 N N . SER A 1 84 ? -20.346 -5.236 11.797 1.00 90.06 84 SER A N 1
ATOM 684 C CA . SER A 1 84 ? -20.365 -5.166 13.268 1.00 90.06 84 SER A CA 1
ATOM 685 C C . SER A 1 84 ? -19.432 -6.178 13.950 1.00 90.06 84 SER A C 1
ATOM 687 O O . SER A 1 84 ? -18.891 -5.891 15.013 1.00 90.06 84 SER A O 1
ATOM 689 N N . SER A 1 85 ? -19.179 -7.336 13.328 1.00 92.62 85 SER A N 1
ATOM 690 C CA . SER A 1 85 ? -18.249 -8.355 13.837 1.00 92.62 85 SER A CA 1
ATOM 691 C C . SER A 1 85 ? -16.789 -7.888 13.886 1.00 92.62 85 SER A C 1
ATOM 693 O O . SER A 1 85 ? -16.040 -8.335 14.750 1.00 92.62 85 SER A O 1
ATOM 695 N N . SER A 1 86 ? -16.375 -6.972 13.004 1.00 91.50 86 SER A N 1
ATOM 696 C CA . SER A 1 86 ? -15.005 -6.445 12.965 1.00 91.50 86 SER A CA 1
ATOM 697 C C . SER A 1 86 ? -14.813 -5.193 13.826 1.00 91.50 86 SER A C 1
ATOM 699 O O . SER A 1 86 ? -13.677 -4.768 14.024 1.00 91.50 86 SER A O 1
ATOM 701 N N . HIS A 1 87 ? -15.885 -4.602 14.373 1.00 94.25 87 HIS A N 1
ATOM 702 C CA . HIS A 1 87 ? -15.817 -3.343 15.133 1.00 94.25 87 HIS A CA 1
ATOM 703 C C . HIS A 1 87 ? -14.938 -3.440 16.376 1.00 94.25 87 HIS A C 1
ATOM 705 O O . HIS A 1 87 ? -14.165 -2.523 16.634 1.00 94.25 87 HIS A O 1
ATOM 711 N N . ALA A 1 88 ? -15.027 -4.540 17.130 1.00 95.00 88 ALA A N 1
ATOM 712 C CA . ALA A 1 88 ? -14.247 -4.714 18.357 1.00 95.00 88 ALA A CA 1
ATOM 713 C C . ALA A 1 88 ? -12.735 -4.667 18.081 1.00 95.00 88 ALA A C 1
ATOM 715 O O . ALA A 1 88 ? -11.998 -3.953 18.760 1.00 95.00 88 ALA A O 1
ATOM 716 N N . PHE A 1 89 ? -12.293 -5.368 17.033 1.00 94.88 89 PHE A N 1
ATOM 717 C CA . PHE A 1 89 ? -10.905 -5.349 16.580 1.00 94.88 89 PHE A CA 1
ATOM 718 C C . PHE A 1 89 ? -10.510 -3.978 16.024 1.00 94.88 89 PHE A C 1
ATOM 720 O O . PHE A 1 89 ? -9.502 -3.415 16.443 1.00 94.88 89 PHE A O 1
ATOM 727 N N . LEU A 1 90 ? -11.310 -3.419 15.109 1.00 95.25 90 LEU A N 1
ATOM 728 C CA . LEU A 1 90 ? -10.988 -2.152 14.453 1.00 95.25 90 LEU A CA 1
ATOM 729 C C . LEU A 1 90 ? -10.912 -0.998 15.448 1.00 95.25 90 LEU A C 1
ATOM 731 O O . LEU A 1 90 ? -10.043 -0.151 15.307 1.00 95.25 90 LEU A O 1
ATOM 735 N N . LYS A 1 91 ? -11.757 -0.978 16.481 1.00 95.25 91 LYS A N 1
ATOM 736 C CA . LYS A 1 91 ? -11.688 0.039 17.532 1.00 95.25 91 LYS A CA 1
ATOM 737 C C . LYS A 1 91 ? -10.322 0.026 18.225 1.00 95.25 91 LYS A C 1
ATOM 739 O O . LYS A 1 91 ? -9.656 1.053 18.260 1.00 95.25 91 LYS A O 1
ATOM 744 N N . LEU A 1 92 ? -9.878 -1.145 18.687 1.00 96.06 92 LEU A N 1
ATOM 745 C CA . LEU A 1 92 ? -8.562 -1.307 19.317 1.00 96.06 92 LEU A CA 1
ATOM 746 C C . LEU A 1 92 ? -7.420 -0.972 18.350 1.00 96.06 92 LEU A C 1
ATOM 748 O O . LEU A 1 92 ? -6.455 -0.311 18.722 1.00 96.06 92 LEU A O 1
ATOM 752 N N . PHE A 1 93 ? -7.542 -1.398 17.094 1.00 95.31 93 PHE A N 1
ATOM 753 C CA . PHE A 1 93 ? -6.540 -1.133 16.070 1.00 95.31 93 PHE A CA 1
ATOM 754 C C . PHE A 1 93 ? -6.408 0.366 15.754 1.00 95.31 93 PHE A C 1
ATOM 756 O O . PHE A 1 93 ? -5.291 0.879 15.704 1.00 95.31 93 PHE A O 1
ATOM 763 N N . LEU A 1 94 ? -7.523 1.087 15.606 1.00 95.31 94 LEU A N 1
ATOM 764 C CA . LEU A 1 94 ? -7.544 2.537 15.371 1.00 95.31 94 LEU A CA 1
ATOM 765 C C . LEU A 1 94 ? -7.050 3.343 16.586 1.00 95.31 94 LEU A C 1
ATOM 767 O O . LEU A 1 94 ? -6.665 4.505 16.446 1.00 95.31 94 LEU A O 1
ATOM 771 N N . ASP A 1 95 ? -7.074 2.759 17.781 1.00 94.94 95 ASP A N 1
ATOM 772 C CA . ASP A 1 95 ? -6.521 3.369 18.992 1.00 94.94 95 ASP A CA 1
ATOM 773 C C . ASP A 1 95 ? -5.012 3.118 19.146 1.00 94.94 95 ASP A C 1
ATOM 775 O O . ASP A 1 95 ? -4.357 3.815 19.920 1.00 94.94 95 ASP A O 1
ATOM 779 N N . SER A 1 96 ? -4.434 2.198 18.366 1.00 96.56 96 SER A N 1
ATOM 780 C CA . SER A 1 96 ? -3.003 1.889 18.415 1.00 96.56 96 SER A CA 1
ATOM 781 C C . SER A 1 96 ? -2.118 3.049 17.944 1.00 96.56 96 SER A C 1
ATOM 783 O O . SER A 1 96 ? -2.455 3.788 17.016 1.00 96.56 96 SER A O 1
ATOM 785 N N . GLN A 1 97 ? -0.924 3.152 18.534 1.00 95.62 97 GLN A N 1
ATOM 786 C CA . GLN A 1 97 ? 0.104 4.112 18.119 1.00 95.62 97 GLN A CA 1
ATOM 787 C C . GLN A 1 97 ? 0.513 3.917 16.650 1.00 95.62 97 GLN A C 1
ATOM 789 O O . GLN A 1 97 ? 0.731 4.888 15.931 1.00 95.62 97 GLN A O 1
ATOM 794 N N . ALA A 1 98 ? 0.574 2.665 16.187 1.00 93.94 98 ALA A N 1
ATOM 795 C CA . ALA A 1 98 ? 0.923 2.347 14.806 1.00 93.94 98 ALA A CA 1
ATOM 796 C C . ALA A 1 98 ? -0.072 2.964 13.812 1.00 93.94 98 ALA A C 1
ATOM 798 O O . ALA A 1 98 ? 0.339 3.534 12.802 1.00 93.94 98 ALA A O 1
ATOM 799 N N . PHE A 1 99 ? -1.374 2.906 14.112 1.00 95.69 99 PHE A N 1
ATOM 800 C CA . PHE A 1 99 ? -2.381 3.542 13.268 1.00 95.69 99 PHE A CA 1
ATOM 801 C C . PHE A 1 99 ? -2.331 5.074 13.348 1.00 95.69 99 PHE A C 1
ATOM 803 O O . PHE A 1 99 ? -2.479 5.735 12.323 1.00 95.69 99 PHE A O 1
ATOM 810 N N . GLN A 1 100 ? -2.097 5.644 14.533 1.00 93.62 100 GLN A N 1
ATOM 811 C CA . GLN A 1 100 ? -1.955 7.098 14.687 1.00 93.62 100 GLN A CA 1
ATOM 812 C C . GLN A 1 100 ? -0.794 7.631 13.838 1.00 93.62 100 GLN A C 1
ATOM 814 O O . GLN A 1 100 ? -0.994 8.534 13.030 1.00 93.62 100 GLN A O 1
ATOM 819 N N . SER A 1 101 ? 0.372 6.985 13.930 1.00 93.12 101 SER A N 1
ATOM 820 C CA . SER A 1 101 ? 1.541 7.321 13.113 1.00 93.12 101 SER A CA 1
ATOM 821 C C . SER A 1 101 ? 1.265 7.146 11.616 1.00 93.12 101 SER A C 1
ATOM 823 O O . SER A 1 101 ? 1.630 8.005 10.817 1.00 93.12 101 SER A O 1
ATOM 825 N N . PHE A 1 102 ? 0.552 6.084 11.226 1.00 93.50 102 PHE A N 1
ATOM 826 C CA . PHE A 1 102 ? 0.111 5.900 9.843 1.00 93.50 102 PHE A CA 1
ATOM 827 C C . PHE A 1 102 ? -0.782 7.055 9.362 1.00 93.50 102 PHE A C 1
ATOM 829 O O . PHE A 1 102 ? -0.558 7.581 8.275 1.00 93.50 102 PHE A O 1
ATOM 836 N N . ALA A 1 103 ? -1.779 7.467 10.148 1.00 93.56 103 ALA A N 1
ATOM 837 C CA . ALA A 1 103 ? -2.684 8.551 9.773 1.00 93.56 103 ALA A CA 1
ATOM 838 C C . ALA A 1 103 ? -1.940 9.887 9.627 1.00 93.56 103 ALA A C 1
ATOM 840 O O . ALA A 1 103 ? -2.159 10.597 8.650 1.00 93.56 103 ALA A O 1
ATOM 841 N N . GLU A 1 104 ? -1.027 10.198 10.547 1.00 91.19 104 GLU A N 1
ATOM 842 C CA . GLU A 1 104 ? -0.182 11.396 10.483 1.00 91.19 104 GLU A CA 1
ATOM 843 C C . GLU A 1 104 ? 0.714 11.394 9.245 1.00 91.19 104 GLU A C 1
ATOM 845 O O . GLU A 1 104 ? 0.710 12.361 8.486 1.00 91.19 104 GLU A O 1
ATOM 850 N N . GLN A 1 105 ? 1.418 10.291 8.975 1.00 90.88 105 GLN A N 1
ATOM 851 C CA . GLN A 1 105 ? 2.221 10.159 7.757 1.00 90.88 105 GLN A CA 1
ATOM 852 C C . GLN A 1 105 ? 1.359 10.391 6.515 1.00 90.88 105 GLN A C 1
ATOM 854 O O . GLN A 1 105 ? 1.736 11.144 5.631 1.00 90.88 105 GLN A O 1
ATOM 859 N N . ARG A 1 106 ? 0.143 9.842 6.464 1.00 90.81 106 ARG A N 1
ATOM 860 C CA . ARG A 1 106 ? -0.753 10.053 5.317 1.00 90.81 106 ARG A CA 1
ATOM 861 C C . ARG A 1 106 ? -1.264 11.484 5.169 1.00 90.81 106 ARG A C 1
ATOM 863 O O . ARG A 1 106 ? -1.625 11.858 4.061 1.00 90.81 106 ARG A O 1
ATOM 870 N N . ILE A 1 107 ? -1.303 12.265 6.244 1.00 90.94 107 ILE A N 1
ATOM 871 C CA . ILE A 1 107 ? -1.690 13.680 6.205 1.00 90.94 107 ILE A CA 1
ATOM 872 C C . ILE A 1 107 ? -0.531 14.557 5.718 1.00 90.94 107 ILE A C 1
ATOM 874 O O . ILE A 1 107 ? -0.764 15.503 4.969 1.00 90.94 107 ILE A O 1
ATOM 878 N N . TYR A 1 108 ? 0.697 14.262 6.151 1.00 87.62 108 TYR A N 1
ATOM 879 C CA . TYR A 1 108 ? 1.859 15.128 5.921 1.00 87.62 108 TYR A CA 1
ATOM 880 C C . TYR A 1 108 ? 2.776 14.677 4.775 1.00 87.62 108 TYR A C 1
ATOM 882 O O . TYR A 1 108 ? 3.614 15.458 4.324 1.00 87.62 108 TYR A O 1
ATOM 890 N N . THR A 1 109 ? 2.642 13.444 4.286 1.00 86.94 109 THR A N 1
ATOM 891 C CA . THR A 1 109 ? 3.391 12.958 3.123 1.00 86.94 109 THR A CA 1
ATOM 892 C C . THR A 1 109 ? 2.787 13.504 1.829 1.00 86.94 109 THR A C 1
ATOM 894 O O . THR A 1 109 ? 1.570 13.564 1.655 1.00 86.94 109 THR A O 1
ATOM 897 N N . THR A 1 110 ? 3.655 13.897 0.897 1.00 77.62 110 THR A N 1
ATOM 898 C CA . THR A 1 110 ? 3.256 14.366 -0.431 1.00 77.62 110 THR A CA 1
ATOM 899 C C . THR A 1 110 ? 2.622 13.242 -1.253 1.00 77.62 110 THR A C 1
ATOM 901 O O . THR A 1 110 ? 2.957 12.067 -1.111 1.00 77.62 110 THR A O 1
ATOM 904 N N . SER A 1 111 ? 1.721 13.606 -2.168 1.00 75.88 111 SER A N 1
ATOM 905 C CA . SER A 1 111 ? 1.029 12.656 -3.052 1.00 75.88 111 SER A CA 1
ATOM 906 C C . SER A 1 111 ? 1.954 11.857 -3.975 1.00 75.88 111 SER A C 1
ATOM 908 O O . SER A 1 111 ? 1.516 10.857 -4.534 1.00 75.88 111 SER A O 1
ATOM 910 N N . ASP A 1 112 ? 3.208 12.284 -4.127 1.00 83.69 112 ASP A N 1
ATOM 911 C CA . ASP A 1 112 ? 4.190 11.690 -5.039 1.00 83.69 112 ASP A CA 1
ATOM 912 C C . ASP A 1 112 ? 5.065 10.620 -4.367 1.00 83.69 112 ASP A C 1
ATOM 914 O O . ASP A 1 112 ? 5.935 10.030 -5.011 1.00 83.69 112 ASP A O 1
ATOM 918 N N . ASP A 1 113 ? 4.859 10.349 -3.075 1.00 89.31 113 ASP A N 1
ATOM 919 C CA . ASP A 1 113 ? 5.597 9.298 -2.385 1.00 89.31 113 ASP A CA 1
ATOM 920 C C . ASP A 1 113 ? 5.249 7.909 -2.947 1.00 89.31 113 ASP A C 1
ATOM 922 O O . ASP A 1 113 ? 4.086 7.497 -3.017 1.00 89.31 113 ASP A O 1
ATOM 926 N N . ALA A 1 114 ? 6.282 7.156 -3.331 1.00 87.88 114 ALA A N 1
ATOM 927 C CA . ALA A 1 114 ? 6.135 5.859 -3.982 1.00 87.88 114 ALA A CA 1
ATOM 928 C C . ALA A 1 114 ? 5.407 4.824 -3.107 1.00 87.88 114 ALA A C 1
ATOM 930 O O . ALA A 1 114 ? 4.634 4.014 -3.623 1.00 87.88 114 ALA A O 1
ATOM 931 N N . HIS A 1 115 ? 5.616 4.837 -1.787 1.00 88.25 115 HIS A N 1
ATOM 932 C CA . HIS A 1 115 ? 4.943 3.914 -0.872 1.00 88.25 115 HIS A CA 1
ATOM 933 C C . HIS A 1 115 ? 3.478 4.301 -0.667 1.00 88.25 115 HIS A C 1
ATOM 935 O O . HIS A 1 115 ? 2.608 3.427 -0.549 1.00 88.25 115 HIS A O 1
ATOM 941 N N . VAL A 1 116 ? 3.188 5.604 -0.650 1.00 90.00 116 VAL A N 1
ATOM 942 C CA . VAL A 1 116 ? 1.817 6.120 -0.626 1.00 90.00 116 VAL A CA 1
ATOM 943 C C . VAL A 1 116 ? 1.077 5.694 -1.888 1.00 90.00 116 VAL A C 1
ATOM 945 O O . VAL A 1 116 ? 0.059 5.009 -1.766 1.00 90.00 116 VAL A O 1
ATOM 948 N N . LEU A 1 117 ? 1.631 5.996 -3.065 1.00 91.19 117 LEU A N 1
ATOM 949 C CA . LEU A 1 117 ? 1.070 5.647 -4.373 1.00 91.19 117 LEU A CA 1
ATOM 950 C C . LEU A 1 117 ? 0.853 4.141 -4.530 1.00 91.19 117 LEU A C 1
ATOM 952 O O . LEU A 1 117 ? -0.232 3.712 -4.921 1.00 91.19 117 LEU A O 1
ATOM 956 N N . PHE A 1 118 ? 1.845 3.327 -4.158 1.00 92.44 118 PHE A N 1
ATOM 957 C CA . PHE A 1 118 ? 1.730 1.870 -4.196 1.00 92.44 118 PHE A CA 1
ATOM 958 C C . PHE A 1 118 ? 0.530 1.364 -3.390 1.00 92.44 118 PHE A C 1
ATOM 960 O O . PHE A 1 118 ? -0.232 0.511 -3.854 1.00 92.44 118 PHE A O 1
ATOM 967 N N . PHE A 1 119 ? 0.360 1.881 -2.171 1.00 93.06 119 PHE A N 1
ATOM 968 C CA . PHE A 1 119 ? -0.717 1.465 -1.283 1.00 93.06 119 PHE A CA 1
ATOM 969 C C . PHE A 1 119 ? -2.089 1.936 -1.782 1.00 93.06 119 PHE A C 1
ATOM 971 O O . PHE A 1 119 ? -3.019 1.129 -1.858 1.00 93.06 119 PHE A O 1
ATOM 978 N N . GLU A 1 120 ? -2.201 3.202 -2.193 1.00 92.12 120 GLU A N 1
ATOM 979 C CA . GLU A 1 120 ? -3.439 3.769 -2.742 1.00 92.12 120 GLU A CA 1
ATOM 980 C C . GLU A 1 120 ? -3.891 3.009 -3.989 1.00 92.12 120 GLU A C 1
ATOM 982 O O . GLU A 1 120 ? -5.032 2.546 -4.086 1.00 92.12 120 GLU A O 1
ATOM 987 N N . GLU A 1 121 ? -2.980 2.792 -4.936 1.00 94.12 121 GLU A N 1
ATOM 988 C CA . GLU A 1 121 ? -3.309 2.054 -6.144 1.00 94.12 121 GLU A CA 1
ATOM 989 C C . GLU A 1 121 ? -3.584 0.575 -5.875 1.00 94.12 121 GLU A C 1
ATOM 991 O O . GLU A 1 121 ? -4.375 -0.035 -6.595 1.00 94.12 121 GLU A O 1
ATOM 996 N N . SER A 1 122 ? -3.018 -0.010 -4.817 1.00 94.12 122 SER A N 1
ATOM 997 C CA . SER A 1 122 ? -3.359 -1.373 -4.394 1.00 94.12 122 SER A CA 1
ATOM 998 C C . SER A 1 122 ? -4.811 -1.475 -3.915 1.00 94.12 122 SER A C 1
ATOM 1000 O O . SER A 1 122 ? -5.507 -2.434 -4.269 1.00 94.12 122 SER A O 1
ATOM 1002 N N . ILE A 1 123 ? -5.312 -0.467 -3.190 1.00 93.62 123 ILE A N 1
ATOM 1003 C CA . ILE A 1 123 ? -6.731 -0.356 -2.801 1.00 93.62 123 ILE A CA 1
ATOM 1004 C C . ILE A 1 123 ? -7.620 -0.195 -4.040 1.00 93.62 123 ILE A C 1
ATOM 1006 O O . ILE A 1 123 ? -8.666 -0.849 -4.170 1.00 93.62 123 ILE A O 1
ATOM 1010 N N . VAL A 1 124 ? -7.204 0.651 -4.984 1.00 92.50 124 VAL A N 1
ATOM 1011 C CA . VAL A 1 124 ? -7.928 0.862 -6.243 1.00 92.50 124 VAL A CA 1
ATOM 1012 C C . VAL A 1 124 ? -7.973 -0.422 -7.075 1.00 92.50 124 VAL A C 1
ATOM 1014 O O . VAL A 1 124 ? -9.052 -0.842 -7.493 1.00 92.50 124 VAL A O 1
ATOM 1017 N N . SER A 1 125 ? -6.835 -1.090 -7.249 1.00 92.06 125 SER A N 1
ATOM 1018 C CA . SER A 1 125 ? -6.694 -2.356 -7.970 1.00 92.06 125 SER A CA 1
ATOM 1019 C C . SER A 1 125 ? -7.580 -3.447 -7.377 1.00 92.06 125 SER A C 1
ATOM 1021 O O . SER A 1 125 ? -8.252 -4.166 -8.115 1.00 92.06 125 SER A O 1
ATOM 1023 N N . MET A 1 126 ? -7.665 -3.536 -6.046 1.00 89.69 126 MET A N 1
ATOM 1024 C CA . MET A 1 126 ? -8.587 -4.458 -5.385 1.00 89.69 126 MET A CA 1
ATOM 1025 C C . MET A 1 126 ? -10.049 -4.138 -5.714 1.00 89.69 126 MET A C 1
ATOM 1027 O O . MET A 1 126 ? -10.810 -5.045 -6.047 1.00 89.69 126 MET A O 1
ATOM 1031 N N . THR A 1 127 ? -10.432 -2.860 -5.688 1.00 86.00 127 THR A N 1
ATOM 1032 C CA . THR A 1 127 ? -11.793 -2.425 -6.047 1.00 86.00 127 THR A CA 1
ATOM 1033 C C . THR A 1 127 ? -12.115 -2.747 -7.514 1.00 86.00 127 THR A C 1
ATOM 1035 O O . THR A 1 127 ? -13.216 -3.199 -7.821 1.00 86.00 127 THR A O 1
ATOM 1038 N N . ASN A 1 128 ? -11.134 -2.607 -8.411 1.00 88.81 128 ASN A N 1
ATOM 1039 C CA . ASN A 1 128 ? -11.255 -2.917 -9.841 1.00 88.81 128 ASN A CA 1
ATOM 1040 C C . ASN A 1 128 ? -11.471 -4.413 -10.147 1.00 88.81 128 ASN A C 1
ATOM 1042 O O . ASN A 1 128 ? -11.806 -4.755 -11.286 1.00 88.81 128 ASN A O 1
ATOM 1046 N N . ARG A 1 129 ? -11.273 -5.307 -9.164 1.00 85.12 129 ARG A N 1
ATOM 1047 C CA . ARG A 1 129 ? -11.609 -6.739 -9.285 1.00 85.12 129 ARG A CA 1
ATOM 1048 C C . ARG A 1 129 ? -13.112 -6.993 -9.203 1.00 85.12 129 ARG A C 1
ATOM 1050 O O . ARG A 1 129 ? -13.560 -8.046 -9.644 1.00 85.12 129 ARG A O 1
ATOM 1057 N N . SER A 1 130 ? -13.883 -6.056 -8.648 1.00 84.00 130 SER A N 1
ATOM 1058 C CA . SER A 1 130 ? -15.339 -6.171 -8.605 1.00 84.00 130 SER A CA 1
ATOM 1059 C C . SER A 1 130 ? -15.926 -6.110 -10.015 1.00 84.00 130 SER A C 1
ATOM 1061 O O . SER A 1 130 ? -15.555 -5.259 -10.822 1.00 84.00 130 SER A O 1
ATOM 1063 N N . ILE A 1 131 ? -16.863 -7.012 -10.305 1.00 75.25 131 ILE A N 1
ATOM 1064 C CA . ILE A 1 131 ? -17.508 -7.140 -11.621 1.00 75.25 131 ILE A CA 1
ATOM 1065 C C . ILE A 1 131 ? -18.485 -5.978 -11.875 1.00 75.25 131 ILE A C 1
ATOM 1067 O O . ILE A 1 131 ? -18.706 -5.596 -13.020 1.00 75.25 131 ILE A O 1
ATOM 1071 N N . PHE A 1 132 ? -19.028 -5.380 -10.812 1.00 74.88 132 PHE A N 1
ATOM 1072 C CA . PHE A 1 132 ? -20.110 -4.392 -10.879 1.00 74.88 132 PHE A CA 1
ATOM 1073 C C . PHE A 1 132 ? -19.639 -2.929 -10.775 1.00 74.88 132 PHE A C 1
ATOM 1075 O O . PHE A 1 132 ? -20.463 -2.035 -10.607 1.00 74.88 132 PHE A O 1
ATOM 1082 N N . GLY A 1 133 ? -18.327 -2.666 -10.831 1.00 73.00 133 GLY A N 1
ATOM 1083 C CA . GLY A 1 133 ? -17.755 -1.334 -10.603 1.00 73.00 133 GLY A CA 1
ATOM 1084 C C . GLY A 1 133 ? -17.037 -0.735 -11.813 1.00 73.00 133 GLY A C 1
ATOM 1085 O O . GLY A 1 133 ? -16.419 -1.442 -12.609 1.00 73.00 133 GLY A O 1
ATOM 1086 N N . THR A 1 134 ? -17.055 0.596 -11.910 1.00 81.12 134 THR A N 1
ATOM 1087 C CA . THR A 1 134 ? -16.211 1.342 -12.853 1.00 81.12 134 THR A CA 1
ATOM 1088 C C . THR A 1 134 ? -14.745 1.183 -12.464 1.00 81.12 134 THR A C 1
ATOM 1090 O O . THR A 1 134 ? -14.350 1.507 -11.341 1.00 81.12 134 THR A O 1
ATOM 1093 N N . ARG A 1 135 ? -13.924 0.693 -13.399 1.00 87.88 135 ARG A N 1
ATOM 1094 C CA . ARG A 1 135 ? -12.486 0.529 -13.172 1.00 87.88 135 ARG A CA 1
ATOM 1095 C C . ARG A 1 135 ? -11.797 1.886 -13.172 1.00 87.88 135 ARG A C 1
ATOM 1097 O O . ARG A 1 135 ? -11.962 2.671 -14.101 1.00 87.88 135 ARG A O 1
ATOM 1104 N N . ARG A 1 136 ? -11.011 2.147 -12.134 1.00 88.69 136 ARG A N 1
ATOM 1105 C CA . ARG A 1 136 ? -10.173 3.344 -12.017 1.00 88.69 136 ARG A CA 1
ATOM 1106 C C . ARG A 1 136 ? -8.754 3.037 -12.491 1.00 88.69 136 ARG A C 1
ATOM 1108 O O . ARG A 1 136 ? -8.290 1.909 -12.339 1.00 88.69 136 ARG A O 1
ATOM 1115 N N . SER A 1 137 ? -8.078 4.023 -13.073 1.00 89.56 137 SER A N 1
ATOM 1116 C CA . SER A 1 137 ? -6.697 3.855 -13.536 1.00 89.56 137 SER A CA 1
ATOM 1117 C C . SER A 1 137 ? -5.740 3.648 -12.357 1.00 89.56 137 SER A C 1
ATOM 1119 O O . SER A 1 137 ? -5.915 4.267 -11.309 1.00 89.56 137 SER A O 1
ATOM 1121 N N . THR A 1 138 ? -4.745 2.783 -12.543 1.00 91.44 138 THR A N 1
ATOM 1122 C CA . THR A 1 138 ? -3.649 2.524 -11.592 1.00 91.44 138 THR A CA 1
ATOM 1123 C C . THR A 1 138 ? -2.313 2.626 -12.341 1.00 91.44 138 THR A C 1
ATOM 1125 O O . THR A 1 138 ? -1.760 1.594 -12.742 1.00 91.44 138 THR A O 1
ATOM 1128 N N . PRO A 1 139 ? -1.864 3.844 -12.694 1.00 90.81 139 PRO A N 1
ATOM 1129 C CA . PRO A 1 139 ? -0.653 4.046 -13.486 1.00 90.81 139 PRO A CA 1
ATOM 1130 C C . PRO A 1 139 ? 0.622 3.568 -12.781 1.00 90.81 139 PRO A C 1
ATOM 1132 O O . PRO A 1 139 ? 1.443 2.943 -13.441 1.00 90.81 139 PRO A O 1
ATOM 1135 N N . PHE A 1 140 ? 0.771 3.782 -11.472 1.00 90.12 140 PHE A N 1
ATOM 1136 C CA . PHE A 1 140 ? 1.948 3.374 -10.699 1.00 90.12 140 PHE A CA 1
ATOM 1137 C C . PHE A 1 140 ? 2.122 1.846 -10.664 1.00 90.12 140 PHE A C 1
ATOM 1139 O O . PHE A 1 140 ? 3.212 1.339 -10.907 1.00 90.12 140 PHE A O 1
ATOM 1146 N N . LEU A 1 141 ? 1.050 1.076 -10.439 1.00 88.44 141 LEU A N 1
ATOM 1147 C CA . LEU A 1 141 ? 1.099 -0.394 -10.435 1.00 88.44 141 LEU A CA 1
ATOM 1148 C C . LEU A 1 141 ? 1.288 -0.999 -11.828 1.00 88.44 141 LEU A C 1
ATOM 1150 O O . LEU A 1 141 ? 1.797 -2.113 -11.955 1.00 88.44 141 LEU A O 1
ATOM 1154 N N . ASN A 1 142 ? 0.825 -0.301 -12.866 1.00 86.69 142 ASN A N 1
ATOM 1155 C CA . ASN A 1 142 ? 0.964 -0.748 -14.251 1.00 86.69 142 ASN A CA 1
ATOM 1156 C C . ASN A 1 142 ? 2.237 -0.221 -14.919 1.00 86.69 142 ASN A C 1
ATOM 1158 O O . ASN A 1 142 ? 2.495 -0.582 -16.072 1.00 86.69 142 ASN A O 1
ATOM 1162 N N . ASP A 1 143 ? 3.022 0.606 -14.226 1.00 87.62 143 ASP A N 1
ATOM 1163 C CA . ASP A 1 143 ? 4.251 1.154 -14.766 1.00 87.62 143 ASP A CA 1
ATOM 1164 C C . ASP A 1 143 ? 5.268 0.034 -15.017 1.00 87.62 143 ASP A C 1
ATOM 1166 O O . ASP A 1 143 ? 5.603 -0.780 -14.155 1.00 87.62 143 ASP A O 1
ATOM 1170 N N . ARG A 1 144 ? 5.756 -0.024 -16.256 1.00 83.75 144 ARG A N 1
ATOM 1171 C CA . ARG A 1 144 ? 6.785 -0.973 -16.698 1.00 83.75 144 ARG A CA 1
ATOM 1172 C C . ARG A 1 144 ? 8.099 -0.278 -17.024 1.00 83.75 144 ARG A C 1
ATOM 1174 O O . ARG A 1 144 ? 9.013 -0.957 -17.491 1.00 83.75 144 ARG A O 1
ATOM 1181 N N . SER A 1 145 ? 8.211 1.027 -16.776 1.00 80.12 145 SER A N 1
ATOM 1182 C CA . SER A 1 145 ? 9.388 1.840 -17.100 1.00 80.12 145 SER A CA 1
ATOM 1183 C C . SER A 1 145 ? 10.669 1.257 -16.502 1.00 80.12 145 SER A C 1
ATOM 1185 O O . SER A 1 145 ? 11.698 1.215 -17.169 1.00 80.12 145 SER A O 1
ATOM 1187 N N . TYR A 1 146 ? 10.585 0.679 -15.300 1.00 75.25 146 TYR A N 1
ATOM 1188 C CA . TYR A 1 146 ? 11.719 0.058 -14.603 1.00 75.25 146 TYR A CA 1
ATOM 1189 C C . TYR A 1 146 ? 11.800 -1.467 -14.749 1.00 75.25 146 TYR A C 1
ATOM 1191 O O . TYR A 1 146 ? 12.634 -2.107 -14.109 1.00 75.25 146 TYR A O 1
ATOM 1199 N N . ARG A 1 147 ? 10.971 -2.081 -15.608 1.00 79.88 147 ARG A N 1
ATOM 1200 C CA . ARG A 1 147 ? 11.011 -3.536 -15.845 1.00 79.88 147 ARG A CA 1
ATOM 1201 C C . ARG A 1 147 ? 12.357 -3.981 -16.423 1.00 79.88 147 ARG A C 1
ATOM 1203 O O . ARG A 1 147 ? 12.779 -5.111 -16.190 1.00 79.88 147 ARG A O 1
ATOM 1210 N N . ILE A 1 148 ? 13.013 -3.113 -17.192 1.00 79.12 148 ILE A N 1
ATOM 1211 C CA . ILE A 1 148 ? 14.350 -3.351 -17.738 1.00 79.12 148 ILE A CA 1
ATOM 1212 C C . ILE A 1 148 ? 15.340 -2.520 -16.926 1.00 79.12 148 ILE A C 1
ATOM 1214 O O . ILE A 1 148 ? 15.591 -1.360 -17.224 1.00 79.12 148 ILE A O 1
ATOM 1218 N N . THR A 1 149 ? 15.913 -3.122 -15.888 1.00 80.38 149 THR A N 1
ATOM 1219 C CA . THR A 1 149 ? 16.900 -2.450 -15.025 1.00 80.38 149 THR A CA 1
ATOM 1220 C C . THR A 1 149 ? 18.285 -2.393 -15.670 1.00 80.38 149 THR A C 1
ATOM 1222 O O . THR A 1 149 ? 19.111 -1.551 -15.326 1.00 80.38 149 T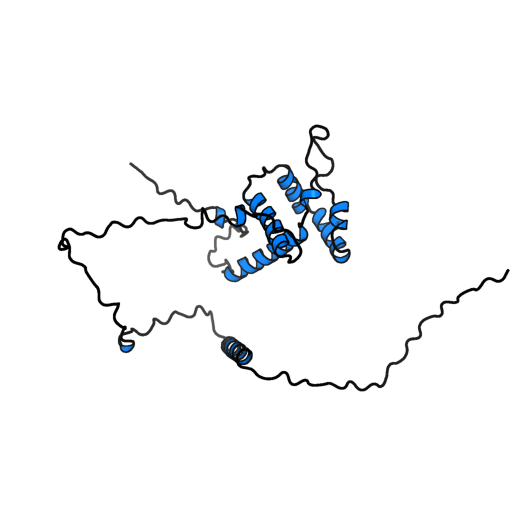HR A O 1
ATOM 1225 N N . LYS A 1 150 ? 18.571 -3.312 -16.601 1.00 82.81 150 LYS A N 1
ATOM 1226 C CA . LYS A 1 150 ? 19.890 -3.444 -17.214 1.00 82.81 150 LYS A CA 1
ATOM 1227 C C . LYS A 1 150 ? 19.779 -3.872 -18.667 1.00 82.81 150 LYS A C 1
ATOM 1229 O O . LYS A 1 150 ? 19.283 -4.955 -18.968 1.00 82.81 150 LYS A O 1
ATOM 1234 N N . THR A 1 151 ? 20.322 -3.044 -19.545 1.00 82.81 151 THR A N 1
ATOM 1235 C CA . THR A 1 151 ? 20.519 -3.377 -20.953 1.00 82.81 151 THR A CA 1
ATOM 1236 C C . THR A 1 151 ? 22.007 -3.565 -21.181 1.00 82.81 151 THR A C 1
ATOM 1238 O O . THR A 1 151 ? 22.813 -2.715 -20.806 1.00 82.81 151 THR A O 1
ATOM 1241 N N . PHE A 1 152 ? 22.381 -4.688 -21.781 1.00 85.12 152 PHE A N 1
ATOM 1242 C CA . PHE A 1 152 ? 23.752 -4.927 -22.201 1.00 85.12 152 PHE A CA 1
ATOM 1243 C C . PHE A 1 152 ? 23.849 -4.637 -23.690 1.00 85.12 152 PHE A C 1
ATOM 1245 O O . PHE A 1 152 ? 23.218 -5.313 -24.500 1.00 85.12 152 PHE A O 1
ATOM 1252 N N . VAL A 1 153 ? 24.635 -3.624 -24.043 1.00 85.75 153 VAL A N 1
ATOM 1253 C CA . VAL A 1 153 ? 25.017 -3.394 -25.435 1.00 85.75 153 VAL A CA 1
ATOM 1254 C C . VAL A 1 153 ? 26.126 -4.385 -25.753 1.00 85.75 153 VAL A C 1
ATOM 1256 O O . VAL A 1 153 ? 27.214 -4.316 -25.183 1.00 85.75 153 VAL A O 1
ATOM 1259 N N . THR A 1 154 ? 25.827 -5.348 -26.613 1.00 87.00 154 THR A N 1
ATOM 1260 C CA . THR A 1 154 ? 26.826 -6.272 -27.140 1.00 87.00 154 THR A CA 1
ATOM 1261 C C . THR A 1 154 ? 27.583 -5.593 -28.275 1.00 87.00 154 THR A C 1
ATOM 1263 O O . THR A 1 154 ? 27.027 -4.777 -29.016 1.00 87.00 154 THR A O 1
ATOM 1266 N N . TYR A 1 155 ? 28.871 -5.901 -28.411 1.00 87.25 155 TYR A N 1
ATOM 1267 C CA . TYR A 1 155 ? 29.617 -5.471 -29.586 1.00 87.25 155 TYR A CA 1
ATOM 1268 C C . TYR A 1 155 ? 29.020 -6.134 -30.825 1.00 87.25 155 TYR A C 1
ATOM 1270 O O . TYR A 1 155 ? 28.626 -7.304 -30.785 1.00 87.25 155 TYR A O 1
ATOM 1278 N N . ALA A 1 156 ? 28.964 -5.387 -31.929 1.00 82.88 156 ALA A N 1
ATOM 1279 C CA . ALA A 1 156 ? 28.667 -5.991 -33.215 1.00 82.88 156 ALA A CA 1
ATOM 1280 C C . ALA A 1 156 ? 29.683 -7.122 -33.469 1.00 82.88 156 ALA A C 1
ATOM 1282 O O . ALA A 1 156 ? 30.866 -6.943 -33.162 1.00 82.88 156 ALA A O 1
ATOM 1283 N N . PRO A 1 157 ? 29.246 -8.280 -33.991 1.00 81.69 157 PRO A N 1
ATOM 1284 C CA . PRO A 1 157 ? 30.162 -9.367 -34.306 1.00 81.69 157 PRO A CA 1
ATOM 1285 C C . PRO A 1 157 ? 31.223 -8.871 -35.292 1.00 81.69 157 PRO A C 1
ATOM 1287 O O . PRO A 1 157 ? 30.904 -8.093 -36.197 1.00 81.69 157 PRO A O 1
ATOM 1290 N N . ASP A 1 158 ? 32.471 -9.308 -35.116 1.00 84.12 158 ASP A N 1
ATOM 1291 C CA . ASP A 1 158 ? 33.540 -8.954 -36.047 1.00 84.12 158 ASP A CA 1
ATOM 1292 C C . ASP A 1 158 ? 33.221 -9.523 -37.440 1.00 84.12 158 ASP A C 1
ATOM 1294 O O . ASP A 1 158 ? 32.785 -10.665 -37.583 1.00 84.12 158 ASP A O 1
ATOM 1298 N N . ARG A 1 159 ? 33.394 -8.693 -38.471 1.00 80.31 159 ARG A N 1
ATOM 1299 C CA . ARG A 1 159 ? 33.127 -9.028 -39.877 1.00 80.31 159 ARG A CA 1
ATOM 1300 C C . ARG A 1 159 ? 34.380 -8.956 -40.748 1.00 80.31 159 ARG A C 1
ATOM 1302 O O . ARG A 1 159 ? 34.262 -9.102 -41.959 1.00 80.31 159 ARG A O 1
ATOM 1309 N N . LYS A 1 160 ? 35.564 -8.700 -40.176 1.00 82.69 160 LYS A N 1
ATOM 1310 C CA . LYS A 1 160 ? 36.808 -8.510 -40.947 1.00 82.69 160 LYS A CA 1
ATOM 1311 C C . LYS A 1 160 ? 37.187 -9.724 -41.797 1.00 82.69 160 LYS A C 1
ATOM 1313 O O . LYS A 1 160 ? 37.702 -9.544 -42.893 1.00 82.69 160 LYS A O 1
ATOM 1318 N N . GLU A 1 161 ? 36.894 -10.926 -41.311 1.00 79.81 161 GLU A N 1
ATOM 1319 C CA . GLU A 1 161 ? 37.203 -12.196 -41.986 1.00 79.81 161 GLU A CA 1
ATOM 1320 C C . GLU A 1 161 ? 35.992 -12.808 -42.713 1.00 79.81 161 GLU A C 1
ATOM 1322 O O . GLU A 1 161 ? 36.057 -13.934 -43.197 1.00 79.81 161 GLU A O 1
ATOM 1327 N N . LEU A 1 162 ? 34.870 -12.085 -42.798 1.00 80.56 162 LEU A N 1
ATOM 1328 C CA . LEU A 1 162 ? 33.675 -12.553 -43.496 1.00 80.56 162 LEU A CA 1
ATOM 1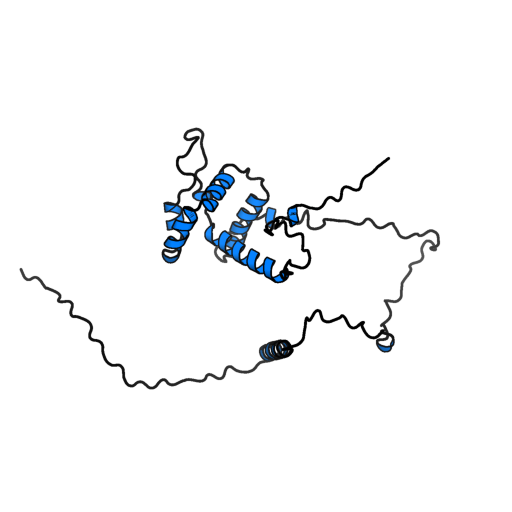329 C C . LEU A 1 162 ? 33.644 -12.021 -44.933 1.00 80.56 162 LEU A C 1
ATOM 1331 O O . LEU A 1 162 ? 33.782 -10.819 -45.167 1.00 80.56 162 LEU A O 1
ATOM 1335 N N . GLU A 1 163 ? 33.399 -12.908 -45.899 1.00 83.56 163 GLU A N 1
ATOM 1336 C CA . GLU A 1 163 ? 33.151 -12.514 -47.287 1.00 83.56 163 GLU A CA 1
ATOM 1337 C C . GLU A 1 163 ? 31.936 -11.574 -47.367 1.00 83.56 163 GLU A C 1
ATOM 1339 O O . GLU A 1 163 ? 30.844 -11.899 -46.887 1.00 83.56 163 GLU A O 1
ATOM 1344 N N . LYS A 1 164 ? 32.126 -10.396 -47.974 1.00 76.62 164 LYS A N 1
ATOM 1345 C CA . LYS A 1 164 ? 31.042 -9.433 -48.207 1.00 76.62 164 LYS A CA 1
ATOM 1346 C C . LYS A 1 164 ? 30.022 -10.071 -49.163 1.00 76.62 164 LYS A C 1
ATOM 1348 O O . LYS A 1 164 ? 30.408 -10.689 -50.146 1.00 76.62 164 LYS A O 1
ATOM 1353 N N . ASP A 1 165 ? 28.739 -9.951 -48.831 1.00 81.31 165 ASP A N 1
ATOM 1354 C CA . ASP A 1 165 ? 27.577 -10.434 -49.603 1.00 81.31 165 ASP A CA 1
ATOM 1355 C C . ASP A 1 165 ? 27.265 -11.945 -49.563 1.00 81.31 165 ASP A C 1
ATOM 1357 O O . ASP A 1 165 ? 26.322 -12.399 -50.217 1.00 81.31 165 ASP A O 1
ATOM 1361 N N . LYS A 1 166 ? 27.949 -12.734 -48.720 1.00 81.88 166 LYS A N 1
ATOM 1362 C CA . LYS A 1 166 ? 27.533 -14.120 -48.432 1.00 81.88 166 LYS A CA 1
ATOM 1363 C C . LYS A 1 166 ? 26.511 -14.196 -47.296 1.00 81.88 166 LYS A C 1
ATOM 1365 O O . LYS A 1 166 ? 26.702 -13.651 -46.210 1.00 81.88 166 LYS A O 1
ATOM 1370 N N . ILE A 1 167 ? 25.437 -14.953 -47.525 1.00 83.31 167 ILE A N 1
ATOM 1371 C CA . ILE A 1 167 ? 24.465 -15.318 -46.489 1.00 83.31 167 ILE A CA 1
ATOM 1372 C C . ILE A 1 167 ? 24.954 -16.592 -45.796 1.00 83.31 167 ILE A C 1
ATOM 1374 O O . ILE A 1 167 ? 24.972 -17.667 -46.394 1.00 83.31 167 ILE A O 1
ATOM 1378 N N . PHE A 1 168 ? 25.300 -16.485 -44.516 1.00 79.56 168 PHE A N 1
ATOM 1379 C CA . PHE A 1 168 ? 25.665 -17.633 -43.691 1.00 79.56 168 PHE A CA 1
ATOM 1380 C C . PHE A 1 168 ? 24.401 -18.260 -43.104 1.00 79.56 168 PHE A C 1
ATOM 1382 O O . PHE A 1 168 ? 23.743 -17.683 -42.240 1.00 79.56 168 PHE A O 1
ATOM 1389 N N . ARG A 1 169 ? 24.041 -19.448 -43.597 1.00 82.69 169 ARG A N 1
ATOM 1390 C CA . ARG A 1 169 ? 22.998 -20.284 -42.997 1.00 82.69 169 ARG A CA 1
ATOM 1391 C C . ARG A 1 169 ? 23.666 -21.378 -42.187 1.00 82.69 169 ARG A C 1
ATOM 1393 O O . ARG A 1 169 ? 24.356 -22.228 -42.740 1.00 82.69 169 ARG A O 1
ATOM 1400 N N . TYR A 1 170 ? 23.451 -21.350 -40.882 1.00 80.38 170 TYR A N 1
ATOM 1401 C CA . TYR A 1 170 ? 23.881 -22.429 -40.009 1.00 80.38 170 TYR A CA 1
ATOM 1402 C C . TYR A 1 170 ? 22.861 -23.562 -40.080 1.00 80.38 170 TYR A C 1
ATOM 1404 O O . TYR A 1 170 ? 21.653 -23.318 -40.132 1.00 80.38 170 TYR A O 1
ATOM 1412 N N . SER A 1 171 ? 23.349 -24.802 -40.053 1.00 80.25 171 SER A N 1
ATOM 1413 C CA . SER A 1 171 ? 22.509 -25.924 -39.642 1.00 80.25 171 SER A CA 1
ATOM 1414 C C . SER A 1 171 ? 21.900 -25.580 -38.280 1.00 80.25 171 SER A C 1
ATOM 1416 O O . SER A 1 171 ? 22.619 -25.035 -37.434 1.00 80.25 171 SER A O 1
ATOM 1418 N N . PRO A 1 172 ? 20.617 -25.892 -38.028 1.00 83.19 172 PRO A N 1
ATOM 1419 C CA . PRO A 1 172 ? 20.093 -25.833 -36.675 1.00 83.19 172 PRO A CA 1
ATOM 1420 C C . PRO A 1 172 ? 21.001 -26.634 -35.742 1.00 83.19 172 PRO A C 1
ATOM 1422 O O . PRO A 1 172 ? 21.716 -27.551 -36.168 1.00 83.19 172 PRO A O 1
ATOM 1425 N N . PHE A 1 173 ? 20.976 -26.252 -34.468 1.00 80.88 173 PHE A N 1
ATOM 1426 C CA . PHE A 1 173 ? 21.715 -26.961 -33.439 1.00 80.88 173 PHE A CA 1
ATOM 1427 C C . PHE A 1 173 ? 21.383 -28.460 -33.529 1.00 80.88 173 PHE A C 1
ATOM 1429 O O . PHE A 1 173 ? 20.197 -28.804 -33.583 1.00 80.88 173 PHE A O 1
ATOM 1436 N N . PRO A 1 174 ? 22.394 -29.340 -33.627 1.00 84.38 174 PRO A N 1
ATOM 1437 C CA . PRO A 1 174 ? 22.151 -30.752 -33.869 1.00 84.38 174 PRO A CA 1
ATOM 1438 C C . PRO A 1 174 ? 21.342 -31.351 -32.720 1.00 84.38 174 PRO A C 1
ATOM 1440 O O . PRO A 1 174 ? 21.456 -30.923 -31.568 1.00 84.38 174 PRO A O 1
ATOM 1443 N N . TYR A 1 175 ? 20.549 -32.378 -33.021 1.00 87.56 175 TYR A N 1
ATOM 1444 C CA . TYR A 1 175 ? 19.969 -33.203 -31.970 1.00 87.56 175 TYR A CA 1
ATOM 1445 C C . TYR A 1 175 ? 21.112 -33.818 -31.172 1.00 87.56 175 TYR A C 1
ATOM 1447 O O . TYR A 1 175 ? 21.925 -34.579 -31.699 1.00 87.56 175 TYR A O 1
ATOM 1455 N N . LEU A 1 176 ? 21.207 -33.431 -29.905 1.00 87.31 176 LEU A N 1
ATOM 1456 C CA . LEU A 1 176 ? 22.228 -33.960 -29.025 1.00 87.31 176 LEU A CA 1
ATOM 1457 C C . LEU A 1 176 ? 21.961 -35.443 -28.793 1.00 87.31 176 LEU A C 1
ATOM 1459 O O . LEU A 1 176 ? 20.845 -35.809 -28.427 1.00 87.31 176 LEU A O 1
ATOM 1463 N N . ASN A 1 177 ? 22.985 -36.275 -28.977 1.00 88.19 177 ASN A N 1
ATOM 1464 C CA . ASN A 1 177 ? 22.899 -37.685 -28.628 1.00 88.19 177 ASN A CA 1
ATOM 1465 C C . ASN A 1 177 ? 22.828 -37.818 -27.093 1.00 88.19 177 ASN A C 1
ATOM 1467 O O . ASN A 1 177 ? 23.819 -37.497 -26.427 1.00 88.19 177 ASN A O 1
ATOM 1471 N N . PRO A 1 178 ? 21.709 -38.306 -26.522 1.00 87.06 178 PRO A N 1
ATOM 1472 C CA . PRO A 1 178 ? 21.567 -38.442 -25.077 1.00 87.06 178 PRO A CA 1
ATOM 1473 C C . PRO A 1 178 ? 22.571 -39.410 -24.446 1.00 87.06 178 PRO A C 1
ATOM 1475 O O . PRO A 1 178 ? 22.857 -39.299 -23.258 1.00 87.06 178 PRO A O 1
ATOM 1478 N N . GLU A 1 179 ? 23.138 -40.331 -25.228 1.00 88.38 179 GLU A N 1
ATOM 1479 C CA . GLU A 1 179 ? 24.142 -41.291 -24.756 1.00 88.38 179 GLU A CA 1
ATOM 1480 C C . GLU A 1 179 ? 25.498 -40.643 -24.451 1.00 88.38 179 GLU A C 1
ATOM 1482 O O . GLU A 1 179 ? 26.278 -41.175 -23.664 1.00 88.38 179 GLU A O 1
ATOM 1487 N N . LEU A 1 180 ? 25.774 -39.474 -25.039 1.00 86.88 180 LEU A N 1
ATOM 1488 C CA . LEU A 1 180 ? 26.991 -38.698 -24.783 1.00 86.88 180 LEU A CA 1
ATOM 1489 C C . LEU A 1 180 ? 26.834 -37.733 -23.603 1.00 86.88 180 LEU A C 1
ATOM 1491 O O . LEU A 1 180 ? 27.782 -37.031 -23.244 1.00 86.88 180 LEU A O 1
ATOM 1495 N N . PHE A 1 181 ? 25.649 -37.670 -22.991 1.00 88.50 181 PHE A N 1
ATOM 1496 C CA . PHE A 1 181 ? 25.461 -36.882 -21.785 1.00 88.50 181 PHE A CA 1
ATOM 1497 C C . PHE A 1 181 ? 26.238 -37.515 -20.639 1.00 88.50 181 PHE A C 1
ATOM 1499 O O . PHE A 1 181 ? 26.083 -38.692 -20.311 1.00 88.50 181 PHE A O 1
ATOM 1506 N N . SER A 1 182 ? 27.072 -36.709 -19.988 1.00 86.69 182 SER A N 1
ATOM 1507 C CA . SER A 1 182 ? 27.636 -37.104 -18.709 1.00 86.69 182 SER A CA 1
ATOM 1508 C C . SER A 1 182 ? 26.494 -37.349 -17.725 1.00 86.69 182 SER A C 1
ATOM 1510 O O . SER A 1 182 ? 25.479 -36.646 -17.731 1.00 86.69 182 SER A O 1
ATOM 1512 N N . LYS A 1 183 ? 26.651 -38.366 -16.871 1.00 82.62 183 LYS A N 1
ATOM 1513 C CA . LYS A 1 183 ? 25.693 -38.616 -15.791 1.00 82.62 183 LYS A CA 1
ATOM 1514 C C . LYS A 1 183 ? 25.521 -37.302 -15.017 1.00 82.62 183 LYS A C 1
ATOM 1516 O O . LYS A 1 183 ? 26.537 -36.770 -14.556 1.00 82.62 183 LYS A O 1
ATOM 1521 N N . PRO A 1 184 ? 24.290 -36.763 -14.895 1.00 84.12 184 PRO A N 1
ATOM 1522 C CA . PRO A 1 184 ? 24.053 -35.529 -14.165 1.00 84.12 184 PRO A CA 1
ATOM 1523 C C . PRO A 1 184 ? 24.738 -35.606 -12.807 1.00 84.12 184 PRO A C 1
ATOM 1525 O O . PRO A 1 184 ? 24.599 -36.608 -12.099 1.00 84.12 184 PRO A O 1
ATOM 1528 N N . ARG A 1 185 ? 25.520 -34.578 -12.458 1.00 80.62 185 ARG A N 1
ATOM 1529 C CA . ARG A 1 185 ? 26.184 -34.531 -11.155 1.00 80.62 185 ARG A CA 1
ATOM 1530 C C . ARG A 1 185 ? 25.113 -34.721 -10.087 1.00 80.62 185 ARG A C 1
ATOM 1532 O O . ARG A 1 185 ? 24.105 -34.015 -10.102 1.00 80.62 185 ARG A O 1
ATOM 1539 N N . VAL A 1 186 ? 25.343 -35.657 -9.169 1.00 79.56 186 VAL A N 1
ATOM 1540 C CA . VAL A 1 186 ? 24.474 -35.825 -8.006 1.00 79.56 186 VAL A CA 1
ATOM 1541 C C . VAL A 1 186 ? 24.530 -34.514 -7.238 1.00 79.56 186 VAL A C 1
ATOM 1543 O O . VAL A 1 186 ? 25.549 -34.183 -6.635 1.00 79.56 186 VAL A O 1
ATOM 1546 N N . VAL A 1 187 ? 23.465 -33.722 -7.334 1.00 71.31 187 VAL A N 1
ATOM 1547 C CA . VAL A 1 187 ? 23.303 -32.547 -6.487 1.00 71.31 187 VAL A CA 1
ATOM 1548 C C . VAL A 1 187 ? 23.092 -33.112 -5.086 1.00 71.31 187 VAL A C 1
ATOM 1550 O O . VAL A 1 187 ? 22.139 -33.880 -4.906 1.00 71.31 187 VAL A O 1
ATOM 1553 N N . PRO A 1 188 ? 23.977 -32.824 -4.112 1.00 69.19 188 PRO A N 1
ATOM 1554 C CA . PRO A 1 188 ? 23.767 -33.268 -2.748 1.00 69.19 188 PRO A CA 1
ATOM 1555 C C . PRO A 1 188 ? 22.378 -32.807 -2.330 1.00 69.19 188 PRO A C 1
ATOM 1557 O O . PRO A 1 188 ? 22.061 -31.617 -2.422 1.00 69.19 188 PRO A O 1
ATOM 1560 N N . LYS A 1 189 ? 21.523 -33.752 -1.934 1.00 60.56 189 LYS A N 1
ATOM 1561 C CA . LYS A 1 189 ? 20.255 -33.390 -1.316 1.00 60.56 189 LYS A CA 1
ATOM 1562 C C . LYS A 1 189 ? 20.615 -32.506 -0.128 1.00 60.56 189 LYS A C 1
ATOM 1564 O O . LYS A 1 189 ? 21.396 -32.921 0.727 1.00 60.56 189 LYS A O 1
ATOM 1569 N N . ILE A 1 190 ? 20.078 -31.289 -0.090 1.00 56.62 190 ILE A N 1
ATOM 1570 C CA . ILE A 1 190 ? 20.109 -30.457 1.113 1.00 56.62 190 ILE A CA 1
ATOM 1571 C C . ILE A 1 190 ? 19.117 -31.104 2.084 1.00 56.62 190 ILE A C 1
ATOM 1573 O O . ILE A 1 190 ? 17.998 -30.647 2.269 1.00 56.62 190 ILE A O 1
ATOM 1577 N N . THR A 1 191 ? 19.486 -32.262 2.613 1.00 50.81 191 THR A N 1
ATOM 1578 C CA . THR A 1 191 ? 18.751 -32.980 3.642 1.00 50.81 191 THR A CA 1
ATOM 1579 C C . THR A 1 191 ? 19.744 -33.208 4.760 1.00 50.81 191 THR A C 1
ATOM 1581 O O . THR A 1 191 ? 20.706 -33.959 4.593 1.00 50.81 191 THR A O 1
ATOM 1584 N N . GLY A 1 192 ? 19.519 -32.502 5.870 1.00 57.56 192 GLY A N 1
ATOM 1585 C CA . GLY A 1 192 ? 20.074 -32.856 7.171 1.00 57.56 192 GLY A CA 1
ATOM 1586 C C . GLY A 1 192 ? 19.677 -34.283 7.576 1.00 57.56 192 GLY A C 1
ATOM 1587 O O . GLY A 1 192 ? 19.032 -34.990 6.795 1.00 57.56 192 GLY A O 1
ATOM 1588 N N . PRO A 1 193 ? 20.112 -34.732 8.763 1.00 45.44 193 PRO A N 1
ATOM 1589 C CA . PRO A 1 193 ? 20.153 -36.143 9.110 1.00 45.44 193 PRO A CA 1
ATOM 1590 C C . PRO A 1 193 ? 18.783 -36.808 8.971 1.00 45.44 193 PRO A C 1
ATOM 1592 O O . PRO A 1 193 ? 17.744 -36.231 9.286 1.00 45.44 193 PRO A O 1
ATOM 1595 N N . ALA A 1 194 ? 18.852 -38.016 8.420 1.00 51.66 194 ALA A N 1
ATOM 1596 C CA . ALA A 1 194 ? 17.764 -38.917 8.106 1.00 51.66 194 ALA A CA 1
ATOM 1597 C C . ALA A 1 194 ? 16.762 -39.046 9.256 1.00 51.66 194 ALA A C 1
A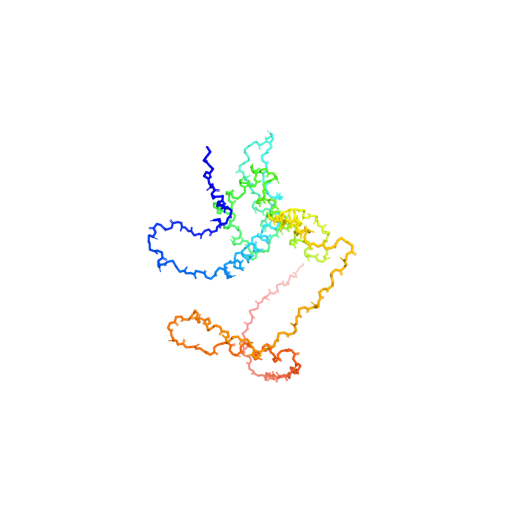TOM 1599 O O . ALA A 1 194 ? 17.194 -39.344 10.356 1.00 51.66 194 ALA A O 1
ATOM 1600 N N . GLU A 1 195 ? 15.473 -38.841 8.968 1.00 48.00 195 GLU A N 1
ATOM 1601 C CA . GLU A 1 195 ? 14.340 -39.759 9.198 1.00 48.00 195 GLU A CA 1
ATOM 1602 C C . GLU A 1 195 ? 13.098 -39.176 8.476 1.00 48.00 195 GLU A C 1
ATOM 1604 O O . GLU A 1 195 ? 12.858 -37.971 8.526 1.00 48.00 195 GLU A O 1
ATOM 1609 N N . GLY A 1 196 ? 12.312 -39.998 7.764 1.00 46.09 196 GLY A N 1
ATOM 1610 C CA . GLY A 1 196 ? 10.966 -39.607 7.285 1.00 46.09 196 GLY A CA 1
ATOM 1611 C C . GLY A 1 196 ? 10.788 -39.269 5.794 1.00 46.09 196 GLY A C 1
ATOM 1612 O O . GLY A 1 196 ? 9.953 -38.438 5.432 1.00 46.09 196 GLY A O 1
ATOM 1613 N N . GLY A 1 197 ? 11.549 -39.900 4.898 1.00 43.28 197 GLY A N 1
ATOM 1614 C CA . GLY A 1 197 ? 11.501 -39.656 3.452 1.00 43.28 197 GLY A CA 1
ATOM 1615 C C . GLY A 1 197 ? 10.335 -40.291 2.680 1.00 43.28 197 GLY A C 1
ATOM 1616 O O . GLY A 1 197 ? 10.612 -40.870 1.641 1.00 43.28 197 GLY A O 1
ATOM 1617 N N . ASP A 1 198 ? 9.074 -40.145 3.111 1.00 47.47 198 ASP A N 1
ATOM 1618 C CA . ASP A 1 198 ? 7.901 -40.715 2.401 1.00 47.47 198 ASP A CA 1
ATOM 1619 C C . ASP A 1 198 ? 6.795 -39.705 2.021 1.00 47.47 198 ASP A C 1
ATOM 1621 O O . ASP A 1 198 ? 5.765 -40.071 1.460 1.00 47.47 198 ASP A O 1
ATOM 1625 N N . HIS A 1 199 ? 6.980 -38.396 2.225 1.00 49.28 199 HIS A N 1
ATOM 1626 C CA . HIS A 1 199 ? 5.879 -37.438 2.000 1.00 49.28 199 HIS A CA 1
ATOM 1627 C C . HIS A 1 199 ? 5.732 -36.885 0.567 1.00 49.28 199 HIS A C 1
ATOM 1629 O O . HIS A 1 199 ? 4.683 -36.334 0.222 1.00 49.28 199 HIS A O 1
ATOM 1635 N N . LEU A 1 200 ? 6.747 -37.020 -0.297 1.00 47.53 200 LEU A N 1
ATOM 1636 C CA . LEU A 1 200 ? 6.761 -36.369 -1.621 1.00 47.53 200 LEU A CA 1
ATOM 1637 C C . LEU A 1 200 ? 6.228 -37.236 -2.771 1.00 47.53 200 LEU A C 1
ATOM 1639 O O . LEU A 1 200 ? 5.849 -36.693 -3.812 1.00 47.53 200 LEU A O 1
ATOM 1643 N N . LEU A 1 201 ? 6.131 -38.556 -2.591 1.00 49.56 201 LEU A N 1
ATOM 1644 C CA . LEU A 1 201 ? 5.577 -39.455 -3.611 1.00 49.56 201 LEU A CA 1
ATOM 1645 C C . LEU A 1 201 ? 4.038 -39.491 -3.586 1.00 49.56 201 LEU A C 1
ATOM 1647 O O . LEU A 1 201 ? 3.415 -39.594 -4.643 1.00 49.56 201 LEU A O 1
ATOM 1651 N N . HIS A 1 202 ? 3.408 -39.260 -2.430 1.00 47.22 202 HIS A N 1
ATOM 1652 C CA . HIS A 1 202 ? 1.944 -39.213 -2.324 1.00 47.22 202 HIS A CA 1
ATOM 1653 C C . HIS A 1 202 ? 1.314 -37.981 -2.992 1.00 47.22 202 HIS A C 1
ATOM 1655 O O . HIS A 1 202 ? 0.203 -38.056 -3.517 1.00 47.22 202 HIS A O 1
ATOM 1661 N N . ARG A 1 203 ? 2.031 -36.851 -3.059 1.00 48.59 203 ARG A N 1
ATOM 1662 C CA . ARG A 1 203 ? 1.464 -35.597 -3.584 1.00 48.59 203 ARG A CA 1
ATOM 1663 C C . ARG A 1 203 ? 1.376 -35.556 -5.115 1.00 48.59 203 ARG A C 1
ATOM 1665 O O . ARG A 1 203 ? 0.483 -34.910 -5.656 1.00 48.59 203 ARG A O 1
ATOM 1672 N N . ARG A 1 204 ? 2.255 -36.282 -5.821 1.00 46.97 204 ARG A N 1
ATOM 1673 C CA . ARG A 1 204 ? 2.184 -36.432 -7.289 1.00 46.97 204 ARG A CA 1
ATOM 1674 C C . ARG A 1 204 ? 1.158 -37.475 -7.735 1.00 46.97 204 ARG A C 1
ATOM 1676 O O . ARG A 1 204 ? 0.570 -37.298 -8.797 1.00 46.97 204 ARG A O 1
ATOM 1683 N N . ALA A 1 205 ? 0.908 -38.510 -6.931 1.00 51.00 205 ALA A N 1
ATOM 1684 C CA . ALA A 1 205 ? -0.148 -39.482 -7.212 1.00 51.00 205 ALA A CA 1
ATOM 1685 C C . ALA A 1 205 ? -1.553 -38.864 -7.048 1.00 51.00 205 ALA A C 1
ATOM 1687 O O . ALA A 1 205 ? -2.401 -39.048 -7.918 1.00 51.00 205 ALA A O 1
ATOM 1688 N N . ALA A 1 206 ? -1.770 -38.044 -6.009 1.00 51.38 206 ALA A N 1
ATOM 1689 C CA . ALA A 1 206 ? -3.050 -37.367 -5.773 1.00 51.38 206 ALA A CA 1
ATOM 1690 C C . ALA A 1 206 ? -3.408 -36.340 -6.870 1.00 51.38 206 ALA A C 1
ATOM 1692 O O . ALA A 1 206 ? -4.537 -36.316 -7.348 1.00 51.38 206 ALA A O 1
ATOM 1693 N N . ALA A 1 207 ? -2.432 -35.561 -7.352 1.00 52.78 207 ALA A N 1
ATOM 1694 C CA . ALA A 1 207 ? -2.658 -34.568 -8.409 1.00 52.78 207 ALA A CA 1
ATOM 1695 C C . ALA A 1 207 ? -2.902 -35.184 -9.804 1.00 52.78 207 ALA A C 1
ATOM 1697 O O . ALA A 1 207 ? -3.406 -34.503 -10.698 1.00 52.78 207 ALA A O 1
ATOM 1698 N N . LYS A 1 208 ? -2.534 -36.459 -10.009 1.00 48.81 208 LYS A N 1
ATOM 1699 C CA . LYS A 1 208 ? -2.811 -37.190 -11.255 1.00 48.81 208 LYS A CA 1
ATOM 1700 C C . LYS A 1 208 ? -4.193 -37.856 -11.234 1.00 48.81 208 LYS A C 1
ATOM 1702 O O . LYS A 1 208 ? -4.835 -37.911 -12.274 1.00 48.81 208 LYS A O 1
ATOM 1707 N N . ALA A 1 209 ? -4.677 -38.277 -10.062 1.00 48.72 209 ALA A N 1
ATOM 1708 C CA . ALA A 1 209 ? -6.025 -38.828 -9.897 1.00 48.72 209 ALA A CA 1
ATOM 1709 C C . ALA A 1 209 ? -7.144 -37.772 -10.045 1.00 48.72 209 ALA A C 1
ATOM 1711 O O . ALA A 1 209 ? -8.246 -38.111 -10.455 1.00 48.72 209 ALA A O 1
ATOM 1712 N N . GLU A 1 210 ? -6.866 -36.490 -9.772 1.00 51.75 210 GLU A N 1
ATOM 1713 C CA . GLU A 1 210 ? -7.850 -35.402 -9.933 1.00 51.75 210 GLU A CA 1
ATOM 1714 C C . GLU A 1 210 ? -8.069 -34.939 -11.385 1.00 51.75 210 GLU A C 1
ATOM 1716 O O . GLU A 1 210 ? -9.074 -34.288 -11.666 1.00 51.75 210 GLU A O 1
ATOM 1721 N N . ARG A 1 211 ? -7.154 -35.244 -12.320 1.00 54.06 211 ARG A N 1
ATOM 1722 C CA . ARG A 1 211 ? -7.264 -34.781 -13.719 1.00 54.06 211 ARG A CA 1
ATOM 1723 C C . ARG A 1 211 ? -7.985 -35.750 -14.651 1.00 54.06 211 ARG A C 1
ATOM 1725 O O . ARG A 1 211 ? -8.656 -35.285 -15.567 1.00 54.06 211 ARG A O 1
ATOM 1732 N N . ASP A 1 212 ? -7.910 -37.051 -14.393 1.00 47.81 212 ASP A N 1
ATOM 1733 C CA . ASP A 1 212 ? -8.453 -38.081 -15.282 1.00 47.81 212 ASP A CA 1
ATOM 1734 C C . ASP A 1 212 ? -9.686 -38.752 -14.643 1.00 47.81 212 ASP A C 1
ATOM 1736 O O . ASP A 1 212 ? -9.641 -39.896 -14.213 1.00 47.81 212 ASP A O 1
ATOM 1740 N N . GLY A 1 213 ? -10.773 -37.976 -14.539 1.00 42.31 213 GLY A N 1
ATOM 1741 C CA . GLY A 1 213 ? -12.187 -38.380 -14.414 1.00 42.31 213 GLY A CA 1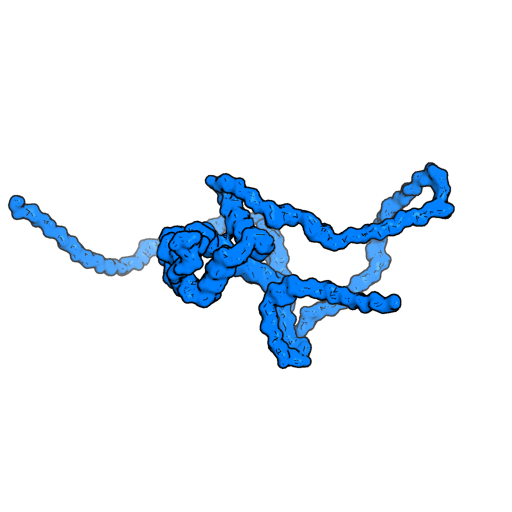
ATOM 1742 C C . GLY A 1 213 ? -12.575 -39.637 -13.612 1.00 42.31 213 GLY A C 1
ATOM 1743 O O . GLY A 1 213 ? -12.404 -40.762 -14.073 1.00 42.31 213 GLY A O 1
ATOM 1744 N N . GLY A 1 214 ? -13.311 -39.448 -12.506 1.00 35.25 214 GLY A N 1
ATOM 1745 C CA . GLY A 1 214 ? -14.013 -40.557 -11.848 1.00 35.25 214 GLY A CA 1
ATOM 1746 C C . GLY A 1 214 ? -14.895 -40.190 -10.652 1.00 35.25 214 GLY A C 1
ATOM 1747 O O . GLY A 1 214 ? -14.499 -40.391 -9.514 1.00 35.25 214 GLY A O 1
ATOM 1748 N N . LEU A 1 215 ? -16.116 -39.729 -10.938 1.00 36.69 215 LEU A N 1
ATOM 1749 C CA . LEU A 1 215 ? -17.349 -40.083 -10.218 1.00 36.69 215 LEU A CA 1
ATOM 1750 C C . LEU A 1 215 ? -17.376 -39.887 -8.682 1.00 36.69 215 LEU A C 1
ATOM 1752 O O . LEU A 1 215 ? -17.085 -40.796 -7.906 1.00 36.69 215 LEU A O 1
ATOM 1756 N N . TRP A 1 216 ? -17.908 -38.746 -8.235 1.00 37.03 216 TRP A N 1
ATOM 1757 C CA . TRP A 1 216 ? -18.514 -38.648 -6.905 1.00 37.03 216 TRP A CA 1
ATOM 1758 C C . TRP A 1 216 ? -19.734 -39.577 -6.847 1.00 37.03 216 TRP A C 1
ATOM 1760 O O . TRP A 1 216 ? -20.843 -39.198 -7.222 1.00 37.03 216 TRP A O 1
ATOM 1770 N N . GLN A 1 217 ? -19.538 -40.812 -6.384 1.00 36.69 217 GLN A N 1
ATOM 1771 C CA . GLN A 1 217 ? -20.635 -41.593 -5.834 1.00 36.69 217 GLN A CA 1
ATOM 1772 C C . GLN A 1 217 ? -21.133 -40.880 -4.577 1.00 36.69 217 GLN A C 1
ATOM 1774 O O . GLN A 1 217 ? -20.447 -40.801 -3.558 1.00 36.69 217 GLN A O 1
ATOM 1779 N N . SER A 1 218 ? -22.352 -40.361 -4.680 1.00 37.97 218 SER A N 1
ATOM 1780 C CA . SER A 1 218 ? -23.190 -39.988 -3.551 1.00 37.97 218 SER A CA 1
ATOM 1781 C C . SER A 1 218 ? -23.307 -41.182 -2.600 1.00 37.97 218 SER A C 1
ATOM 1783 O O . SER A 1 218 ? -23.895 -42.204 -2.948 1.00 37.97 218 SER A O 1
ATOM 1785 N N . LYS A 1 219 ? -22.746 -41.064 -1.394 1.00 32.81 219 LYS A N 1
ATOM 1786 C CA . LYS A 1 219 ? -23.187 -41.865 -0.252 1.00 32.81 219 LYS A CA 1
ATOM 1787 C C . LYS A 1 219 ? -24.212 -41.035 0.506 1.00 32.81 219 LYS A C 1
ATOM 1789 O O . LYS A 1 219 ? -23.867 -40.182 1.318 1.00 32.81 219 LYS A O 1
ATOM 1794 N N . SER A 1 220 ? -25.480 -41.293 0.217 1.00 36.97 220 SER A N 1
ATOM 1795 C CA . SER A 1 220 ? -26.595 -40.936 1.082 1.00 36.97 220 SER A CA 1
ATOM 1796 C C . SER A 1 220 ? -26.421 -41.641 2.429 1.00 36.97 220 SER A C 1
ATOM 1798 O O . SER A 1 220 ? -26.611 -42.854 2.524 1.00 36.97 220 SER A O 1
ATOM 1800 N N . HIS A 1 221 ? -26.069 -40.895 3.475 1.00 30.69 221 HIS A N 1
ATOM 1801 C CA . HIS A 1 221 ? -26.366 -41.326 4.835 1.00 30.69 221 HIS A CA 1
ATOM 1802 C C . HIS A 1 221 ? -27.791 -40.899 5.169 1.00 30.69 221 HIS A C 1
ATOM 1804 O O . HIS A 1 221 ? -28.066 -39.740 5.468 1.00 30.69 221 HIS A O 1
ATOM 1810 N N . THR A 1 222 ? -28.698 -41.867 5.087 1.00 36.50 222 THR A N 1
ATOM 1811 C CA . THR A 1 222 ? -29.996 -41.834 5.750 1.00 36.50 222 THR A CA 1
ATOM 1812 C C . THR A 1 222 ? -29.737 -41.720 7.251 1.00 36.50 222 THR A C 1
ATOM 1814 O O . THR A 1 222 ? -29.282 -42.678 7.872 1.00 36.50 222 THR A O 1
ATOM 1817 N N . ILE A 1 223 ? -29.957 -40.537 7.826 1.00 32.94 223 ILE A N 1
ATOM 1818 C CA . ILE A 1 223 ? -30.029 -40.381 9.279 1.00 32.94 223 ILE A CA 1
ATOM 1819 C C . ILE A 1 223 ? -31.476 -40.648 9.666 1.00 32.94 223 ILE A C 1
ATOM 1821 O O . ILE A 1 223 ? -32.392 -39.923 9.279 1.00 32.94 223 ILE A O 1
ATOM 1825 N N . ASP A 1 224 ? -31.639 -41.750 10.382 1.00 30.16 224 ASP A N 1
ATOM 1826 C CA . ASP A 1 224 ? -32.895 -42.273 10.881 1.00 30.16 224 ASP A CA 1
ATOM 1827 C C . ASP A 1 224 ? -33.509 -41.296 11.894 1.00 30.16 224 ASP A C 1
ATOM 1829 O O . ASP A 1 224 ? -32.889 -40.880 12.877 1.00 30.16 224 ASP A O 1
ATOM 1833 N N . SER A 1 225 ? -34.744 -40.888 11.627 1.00 39.53 225 SER A N 1
ATOM 1834 C CA . SER A 1 225 ? -35.522 -39.988 12.464 1.00 39.53 225 SER A CA 1
ATOM 1835 C C . SER A 1 225 ? -36.114 -40.760 13.638 1.00 39.53 225 SER A C 1
ATOM 1837 O O . SER A 1 225 ? -37.208 -41.307 13.513 1.00 39.53 225 SER A O 1
ATOM 1839 N N . ARG A 1 226 ? -35.436 -40.790 14.790 1.00 35.41 226 ARG A N 1
ATOM 1840 C CA . ARG A 1 226 ? -36.063 -41.094 16.089 1.00 35.41 226 ARG A CA 1
ATOM 1841 C C . ARG A 1 226 ? -35.187 -40.616 17.252 1.00 35.41 226 ARG A C 1
ATOM 1843 O O . ARG A 1 226 ? -34.008 -40.932 17.327 1.00 35.41 226 ARG A O 1
ATOM 1850 N N . SER A 1 227 ? -35.837 -39.922 18.188 1.00 35.75 227 SER A N 1
ATOM 1851 C CA . SER A 1 227 ? -35.359 -39.435 19.496 1.00 35.75 227 SER A CA 1
ATOM 1852 C C . SER A 1 227 ? -34.725 -38.031 19.549 1.00 35.75 227 SER A C 1
ATOM 1854 O O . SER A 1 227 ? -33.521 -37.845 19.663 1.00 35.75 227 SER A O 1
ATOM 1856 N N . LEU A 1 228 ? -35.589 -37.010 19.569 1.00 35.72 228 LEU A N 1
ATOM 1857 C CA . LEU A 1 228 ? -35.302 -35.731 20.228 1.00 35.72 228 LEU A CA 1
ATOM 1858 C C . LEU A 1 228 ? -36.068 -35.699 21.562 1.00 35.72 228 LEU A C 1
ATOM 1860 O O . LEU A 1 228 ? -37.292 -35.841 21.536 1.00 35.72 228 LEU A O 1
ATOM 1864 N N . PRO A 1 229 ? -35.416 -35.472 22.715 1.00 34.31 229 PRO A N 1
ATOM 1865 C CA . PRO A 1 229 ? -36.098 -35.009 23.914 1.00 34.31 229 PRO A CA 1
ATOM 1866 C C . PRO A 1 229 ? -36.385 -33.507 23.791 1.00 34.31 229 PRO A C 1
ATOM 1868 O O . PRO A 1 229 ? -35.492 -32.692 23.559 1.00 34.31 229 PRO A O 1
ATOM 1871 N N . SER A 1 230 ? -37.656 -33.148 23.940 1.00 36.03 230 SER A N 1
ATOM 1872 C CA . SER A 1 230 ? -38.176 -31.784 23.907 1.00 36.03 230 SER A CA 1
ATOM 1873 C C . SER A 1 230 ? -37.679 -30.945 25.090 1.00 36.03 230 SER A C 1
ATOM 1875 O O . SER A 1 230 ? -38.007 -31.246 26.238 1.00 36.03 230 SER A O 1
ATOM 1877 N N . LEU A 1 231 ? -36.985 -29.837 24.820 1.00 33.12 231 LEU A N 1
ATOM 1878 C CA . LEU A 1 231 ? -36.818 -28.756 25.791 1.00 33.12 231 LEU A CA 1
ATOM 1879 C C . LEU A 1 231 ? -37.890 -27.688 25.548 1.00 33.12 231 LEU A C 1
ATOM 1881 O O . LEU A 1 231 ? -37.882 -26.957 24.557 1.00 33.12 231 LEU A O 1
ATOM 1885 N N . SER A 1 232 ? -38.843 -27.681 26.477 1.00 34.34 232 SER A N 1
ATOM 1886 C CA . SER A 1 232 ? -39.979 -26.774 26.604 1.00 34.34 232 SER A CA 1
ATOM 1887 C C . SER A 1 232 ? -39.537 -25.307 26.587 1.00 34.34 232 SER A C 1
ATOM 1889 O O . SER A 1 232 ? -38.730 -24.878 27.413 1.00 34.34 232 SER A O 1
ATOM 1891 N N . ARG A 1 233 ? -40.077 -24.528 25.641 1.00 37.00 233 ARG A N 1
ATOM 1892 C CA . ARG A 1 233 ? -39.959 -23.067 25.612 1.00 37.00 233 ARG A CA 1
ATOM 1893 C C . ARG A 1 233 ? -41.097 -22.434 26.406 1.00 37.00 233 ARG A C 1
ATOM 1895 O O . ARG A 1 233 ? -42.270 -22.745 26.220 1.00 37.00 233 ARG A O 1
ATOM 1902 N N . SER A 1 234 ? -40.681 -21.514 27.265 1.00 34.94 234 SER A N 1
ATOM 1903 C CA . SER A 1 234 ? -41.468 -20.685 28.167 1.00 34.94 234 SER A CA 1
ATOM 1904 C C . SER A 1 234 ? -42.607 -19.922 27.470 1.00 34.94 234 SER A C 1
ATOM 1906 O O . SER A 1 234 ? -42.430 -19.366 26.384 1.00 34.94 234 SER A O 1
ATOM 1908 N N . ARG A 1 235 ? -43.773 -19.884 28.129 1.00 34.72 235 ARG A N 1
ATOM 1909 C CA . ARG A 1 235 ? -44.974 -19.119 27.753 1.00 34.72 235 ARG A CA 1
ATOM 1910 C C . ARG A 1 235 ? -44.690 -17.612 27.776 1.00 34.72 235 ARG A C 1
ATOM 1912 O O . ARG A 1 235 ? -44.363 -17.071 28.826 1.00 34.72 235 ARG A O 1
ATOM 1919 N N . MET A 1 236 ? -44.953 -16.924 26.665 1.00 34.25 236 MET A N 1
ATOM 1920 C CA . MET A 1 236 ? -45.325 -15.505 26.679 1.00 34.25 236 MET A CA 1
ATOM 1921 C C . MET A 1 236 ? -46.852 -15.401 26.671 1.00 34.25 236 MET A C 1
ATOM 1923 O O . MET A 1 236 ? -47.516 -15.862 25.743 1.00 34.25 236 MET A O 1
ATOM 1927 N N . VAL A 1 237 ? -47.397 -14.809 27.731 1.00 39.25 237 VAL A N 1
ATOM 1928 C CA . VAL A 1 237 ? -48.809 -14.444 27.873 1.00 39.25 237 VAL A CA 1
ATOM 1929 C C . VAL A 1 237 ? -49.043 -13.149 27.093 1.00 39.25 237 VAL A C 1
ATOM 1931 O O . VAL A 1 237 ? -48.372 -12.151 27.340 1.00 39.25 237 VAL A O 1
ATOM 1934 N N . ARG A 1 238 ? -49.989 -13.163 26.147 1.00 36.47 238 ARG A N 1
ATOM 1935 C CA . ARG A 1 238 ? -50.574 -11.950 25.562 1.00 36.47 238 ARG A CA 1
ATOM 1936 C C . ARG A 1 238 ? -51.800 -11.571 26.386 1.00 36.47 238 ARG A C 1
ATOM 1938 O O . ARG A 1 238 ? -52.771 -12.320 26.422 1.00 36.47 238 ARG A O 1
ATOM 1945 N N . THR A 1 239 ? -51.743 -10.419 27.034 1.00 36.88 239 THR A N 1
ATOM 1946 C CA . THR A 1 239 ? -52.896 -9.703 27.580 1.00 36.88 239 THR A CA 1
ATOM 1947 C C . THR A 1 239 ? -53.644 -9.025 26.431 1.00 36.88 239 THR A C 1
ATOM 1949 O O . THR A 1 239 ? -53.065 -8.233 25.690 1.00 36.88 239 THR A O 1
ATOM 1952 N N . ALA A 1 240 ? -54.925 -9.357 26.269 1.00 35.72 240 ALA A N 1
ATOM 1953 C CA . ALA A 1 240 ? -55.871 -8.607 25.449 1.00 35.72 240 ALA A CA 1
ATOM 1954 C C . ALA A 1 240 ? -56.679 -7.689 26.374 1.00 35.72 240 ALA A C 1
ATOM 1956 O O . ALA A 1 240 ? -57.206 -8.143 27.389 1.00 35.72 240 ALA A O 1
ATOM 1957 N N . ALA A 1 241 ? -56.728 -6.406 26.030 1.00 38.03 241 ALA A N 1
ATOM 1958 C CA . ALA A 1 241 ? -57.552 -5.404 26.684 1.00 38.03 241 ALA A CA 1
ATOM 1959 C C . ALA A 1 241 ? -58.992 -5.474 26.145 1.00 38.03 241 ALA A C 1
ATOM 1961 O O . ALA A 1 241 ? -59.200 -5.543 24.934 1.00 38.03 241 ALA A O 1
ATOM 1962 N N . GLN A 1 242 ? -59.961 -5.440 27.058 1.00 37.97 242 GLN A N 1
ATOM 1963 C CA . GLN A 1 242 ? -61.359 -5.096 26.814 1.00 37.97 242 GLN A CA 1
ATOM 1964 C C . GLN A 1 242 ? -61.675 -3.866 27.668 1.00 37.97 242 GLN A C 1
ATOM 1966 O O . GLN A 1 242 ? -61.640 -3.960 28.894 1.00 37.97 242 GLN A O 1
ATOM 1971 N N . ALA A 1 243 ? -61.941 -2.744 27.003 1.00 40.75 243 ALA A N 1
ATOM 1972 C CA . ALA A 1 243 ? -62.866 -1.673 27.378 1.00 40.75 243 ALA A CA 1
ATOM 1973 C C . ALA A 1 243 ? -62.988 -0.736 26.170 1.00 40.75 243 ALA A C 1
ATOM 1975 O O . ALA A 1 243 ? -61.923 -0.296 25.679 1.00 40.75 243 ALA A O 1
#